Protein AF-A0A9W4AYA8-F1 (afdb_monomer)

Sequence (212 aa):
MDSAATLLSTGGVEAVTIDAVTKASKVARTTLYRHFKSSSHLLAATFERLLPQVTAPPPTSGSLRKQLIELLSRQATLFDDAPLHVTTLAWLALGPTGTNSDTDDRHASGALRTRVIDQYRQPFDALLQSAQARAELDDFDVELALCQLVGPLAFARMTGLRNMTHDDCTQIVDDFLAAHRTRGSDPATGSKPATTRPKTAPSRKVASSPAT

Organism: NCBI:txid39689

Solvent-accessible surface area (backbone atoms only — not comparable to full-atom values): 12694 Å² total; per-residue (Å²): 103,72,43,38,44,52,29,35,74,75,54,36,73,85,41,40,36,62,66,51,33,27,67,64,59,73,47,56,66,70,63,47,50,75,78,23,91,41,47,33,49,46,47,41,59,32,45,55,71,71,49,75,78,72,70,53,64,63,83,84,66,58,54,70,68,54,38,50,30,50,44,45,36,55,48,38,50,51,60,68,73,38,58,66,66,58,55,52,46,53,51,57,48,56,41,84,80,67,95,82,60,57,77,69,54,47,53,29,46,48,56,30,26,50,50,55,51,50,62,69,40,51,33,52,50,61,52,64,70,26,76,66,34,65,73,48,36,55,94,74,61,65,70,58,50,48,47,66,66,49,41,59,55,54,51,25,59,74,69,65,76,48,86,72,49,64,67,53,31,42,48,54,47,49,54,52,48,66,75,36,44,50,74,71,81,73,94,71,80,73,85,73,79,84,80,81,76,82,87,85,79,85,88,84,91,83,86,90,85,90,85,134

InterPro domains:
  IPR001647 DNA-binding HTH domain, TetR-type [PF00440] (2-45)
  IPR001647 DNA-binding HTH domain, TetR-type [PS50977] (1-54)
  IPR009057 Homedomain-like superfamily [SSF46689] (2-55)
  IPR011075 Tetracyclin repressor-like, C-terminal domain [PF16859] (58-175)
  IPR036271 Tetracyclin repressor-like, C-terminal domain superfamily [SSF48498] (62-181)
  IPR050109 HTH-type, TetR-like transcriptional regulator [PTHR30055] (2-177)

Mean predicted aligned error: 13.46 Å

Nearest PDB structures (foldseek):
  5gpa-assembly1_B  TM=5.879E-01  e=4.369E-04  Halalkalibacterium halodurans C-125
  5gp9-assembly1_A  TM=5.966E-01  e=6.450E-04  Halalkalibacterium halodurans C-125
  2gen-assembly1_A-2  TM=6.013E-01  e=2.076E-03  Pseudomonas aeruginosa PAO1
  8fw3-assembly2_A  TM=5.233E-01  e=1.883E-03  Neisseria gonorrhoeae
  5h9t-assembly3_F  TM=4.902E-01  e=9.999E-04  Pseudomonas aeruginosa PAO1

Secondary structure (DSSP, 8-state):
-HHHHHHHHHH-GGG--HHHHHHHHT--HHHHHHH-SSHHHHHHHHHHHHSPPPPPPPGGGSSHHHHHHHHHHHHHHHHHHS-HHHHHHHHHHTSPPPTTS-HHHHHHHHHHHHHHHHHHHHHHHHHHTSHHHHHHB----HHHHHHHHHHHHHHHHHHTS-PPPHHHHHHHHHHHHHHHB-------------------------------

Radius of gyration: 29.42 Å; Cα contacts (8 Å, |Δi|>4): 180; chains: 1; bounding box: 108×59×56 Å

pLDDT: mean 73.45, std 16.92, range [38.25, 98.19]

Structure (mmCIF, N/CA/C/O backbone):
data_AF-A0A9W4AYA8-F1
#
_entry.id   AF-A0A9W4AYA8-F1
#
loop_
_atom_site.group_PDB
_atom_site.id
_atom_site.type_symbol
_atom_site.label_atom_id
_atom_site.label_alt_id
_atom_site.label_comp_id
_atom_site.label_asym_id
_atom_site.label_entity_id
_atom_site.label_seq_id
_atom_site.pdbx_PDB_ins_code
_atom_site.Cartn_x
_atom_site.Cartn_y
_atom_site.Cartn_z
_atom_site.occupancy
_atom_site.B_iso_or_equiv
_atom_site.auth_seq_id
_atom_site.auth_comp_id
_atom_site.auth_asym_id
_atom_site.auth_atom_id
_atom_site.pdbx_PDB_model_num
ATOM 1 N N . MET A 1 1 ? 20.981 2.014 -13.742 1.00 64.38 1 MET A N 1
ATOM 2 C CA . MET A 1 1 ? 19.697 2.280 -13.059 1.00 64.38 1 MET A CA 1
ATOM 3 C C . MET A 1 1 ? 18.924 3.350 -13.818 1.00 64.38 1 MET A C 1
ATOM 5 O O . MET A 1 1 ? 17.842 3.037 -14.287 1.00 64.38 1 MET A O 1
ATOM 9 N N . ASP A 1 2 ? 19.496 4.537 -14.064 1.00 70.62 2 ASP A N 1
ATOM 10 C CA . ASP A 1 2 ? 18.833 5.617 -14.830 1.00 70.62 2 ASP A CA 1
ATOM 11 C C . ASP A 1 2 ? 18.357 5.173 -16.223 1.00 70.62 2 ASP A C 1
ATOM 13 O O . ASP A 1 2 ? 17.213 5.406 -16.589 1.00 70.62 2 ASP A O 1
ATOM 17 N N . SER A 1 3 ? 19.181 4.422 -16.962 1.00 75.81 3 SER A N 1
ATOM 18 C CA . SER A 1 3 ? 18.800 3.893 -18.280 1.00 75.81 3 SER A CA 1
ATOM 19 C C . SER A 1 3 ? 17.612 2.924 -18.237 1.00 75.81 3 SER A C 1
ATOM 21 O O . SER A 1 3 ? 16.800 2.920 -19.154 1.00 75.81 3 SER A O 1
ATOM 23 N N . ALA A 1 4 ? 17.503 2.104 -17.186 1.00 68.00 4 ALA A N 1
ATOM 24 C CA . ALA A 1 4 ? 16.393 1.165 -17.031 1.00 68.00 4 ALA A CA 1
ATOM 25 C C . ALA A 1 4 ? 15.095 1.902 -16.675 1.00 68.00 4 ALA A C 1
ATOM 27 O O . ALA A 1 4 ? 14.044 1.581 -17.219 1.00 68.00 4 ALA A O 1
ATOM 28 N N . ALA A 1 5 ? 15.187 2.940 -15.837 1.00 67.06 5 ALA A N 1
ATOM 29 C CA . ALA A 1 5 ? 14.063 3.812 -15.516 1.00 67.06 5 ALA A CA 1
ATOM 30 C C . ALA A 1 5 ? 13.537 4.549 -16.758 1.00 67.06 5 ALA A C 1
ATOM 32 O O . ALA A 1 5 ? 12.335 4.563 -16.996 1.00 67.06 5 ALA A O 1
ATOM 33 N N . THR A 1 6 ? 14.426 5.080 -17.603 1.00 70.50 6 THR A N 1
ATOM 34 C CA . THR A 1 6 ? 14.029 5.711 -18.872 1.00 70.50 6 THR A CA 1
ATOM 35 C C . THR A 1 6 ? 13.354 4.720 -19.821 1.00 70.50 6 THR A C 1
ATOM 37 O O . THR A 1 6 ? 12.340 5.054 -20.433 1.00 70.50 6 THR A O 1
ATOM 40 N N . LEU A 1 7 ? 13.886 3.499 -19.946 1.00 68.62 7 LEU A N 1
ATOM 41 C CA . LEU A 1 7 ? 13.289 2.453 -20.787 1.00 68.62 7 LEU A CA 1
ATOM 42 C C . LEU A 1 7 ? 11.893 2.066 -20.297 1.00 68.62 7 LEU A C 1
ATOM 44 O O . LEU A 1 7 ? 10.976 1.954 -21.104 1.00 68.62 7 LEU A O 1
ATOM 48 N N . LEU A 1 8 ? 11.718 1.956 -18.981 1.00 65.38 8 LEU A N 1
ATOM 49 C CA . LEU A 1 8 ? 10.420 1.699 -18.375 1.00 65.38 8 LEU A CA 1
ATOM 50 C C . LEU A 1 8 ? 9.432 2.829 -18.689 1.00 65.38 8 LEU A C 1
ATOM 52 O O . LEU A 1 8 ? 8.356 2.561 -19.216 1.00 65.38 8 LEU A O 1
ATOM 56 N N . SER A 1 9 ? 9.824 4.087 -18.449 1.00 61.22 9 SER A N 1
ATOM 57 C CA . SER A 1 9 ? 8.994 5.278 -18.690 1.00 61.22 9 SER A CA 1
ATOM 58 C C . SER A 1 9 ? 8.584 5.474 -20.153 1.00 61.22 9 SER A C 1
ATOM 60 O O . SER A 1 9 ? 7.537 6.060 -20.410 1.00 61.22 9 SER A O 1
ATOM 62 N N . THR A 1 10 ? 9.402 5.020 -21.108 1.00 63.34 10 THR A N 1
ATOM 63 C CA . THR A 1 10 ? 9.186 5.252 -22.550 1.00 63.34 10 THR A CA 1
ATOM 64 C C . THR A 1 10 ? 8.598 4.061 -23.299 1.00 63.34 10 THR A C 1
ATOM 66 O O . THR A 1 10 ? 7.923 4.269 -24.304 1.00 63.34 10 THR A O 1
ATOM 69 N N . GLY A 1 11 ? 8.845 2.831 -22.840 1.00 58.25 11 GLY A N 1
ATOM 70 C CA . GLY A 1 11 ? 8.518 1.613 -23.586 1.00 58.25 11 GLY A CA 1
ATOM 71 C C . GLY A 1 11 ? 7.811 0.518 -22.788 1.00 58.25 11 GLY A C 1
ATOM 72 O O . GLY A 1 11 ? 7.549 -0.546 -23.342 1.00 58.25 11 GLY A O 1
ATOM 73 N N . GLY A 1 12 ? 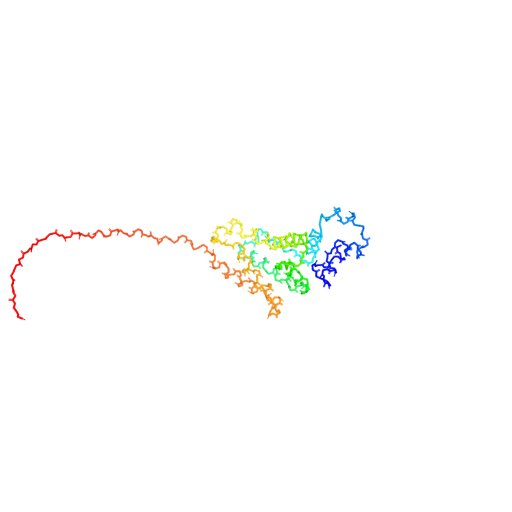7.482 0.738 -21.514 1.00 58.47 12 GLY A N 1
ATOM 74 C CA . GLY A 1 12 ? 6.786 -0.274 -20.724 1.00 58.47 12 GLY A CA 1
ATOM 75 C C . GLY A 1 12 ? 7.698 -1.351 -20.137 1.00 58.47 12 GLY A C 1
ATOM 76 O O . GLY A 1 12 ? 8.920 -1.319 -20.267 1.00 58.47 12 GLY A O 1
ATOM 77 N N . VAL A 1 13 ? 7.081 -2.325 -19.469 1.00 62.75 13 VAL A N 1
ATOM 78 C CA . VAL A 1 13 ? 7.768 -3.452 -18.812 1.00 62.75 13 VAL A CA 1
ATOM 79 C C . VAL A 1 13 ? 8.567 -4.284 -19.818 1.00 62.75 13 VAL A C 1
ATOM 81 O O . VAL A 1 13 ? 9.700 -4.665 -19.541 1.00 62.75 13 VAL A O 1
ATOM 84 N N . GLU A 1 14 ? 8.015 -4.497 -21.011 1.00 65.12 14 GLU A N 1
ATOM 85 C CA . GLU A 1 14 ? 8.646 -5.273 -22.085 1.00 65.12 14 GLU A CA 1
ATOM 86 C C . GLU A 1 14 ? 9.909 -4.594 -22.648 1.00 65.12 14 GLU A C 1
ATOM 88 O O . GLU A 1 14 ? 10.813 -5.270 -23.136 1.00 65.12 14 GLU A O 1
ATOM 93 N N . ALA A 1 15 ? 10.027 -3.265 -22.538 1.00 65.44 15 ALA A N 1
ATOM 94 C CA . ALA A 1 15 ? 11.202 -2.529 -23.008 1.00 65.44 15 ALA A CA 1
ATOM 95 C C . ALA A 1 15 ? 12.414 -2.637 -22.068 1.00 65.44 15 ALA A C 1
ATOM 97 O O . ALA A 1 15 ? 13.542 -2.328 -22.467 1.00 65.44 15 ALA A O 1
ATOM 98 N N . VAL A 1 16 ? 12.218 -3.079 -20.823 1.00 66.69 16 VAL A N 1
ATOM 99 C CA . VAL A 1 16 ? 13.289 -3.204 -19.827 1.00 66.69 16 VAL A CA 1
ATOM 100 C C . VAL A 1 16 ? 13.883 -4.612 -19.889 1.00 66.69 16 VAL A C 1
ATOM 102 O O . VAL A 1 16 ? 13.702 -5.452 -19.010 1.00 66.69 16 VAL A O 1
ATOM 105 N N . THR A 1 17 ? 14.640 -4.868 -20.953 1.00 71.44 17 THR A N 1
ATOM 106 C CA . THR A 1 17 ? 15.421 -6.102 -21.108 1.00 71.44 17 THR A CA 1
ATOM 107 C C . THR A 1 17 ? 16.878 -5.883 -20.713 1.00 71.44 17 THR A C 1
ATOM 109 O O . THR A 1 17 ? 17.394 -4.762 -20.766 1.00 71.44 17 THR A O 1
ATOM 112 N N . ILE A 1 18 ? 17.584 -6.964 -20.358 1.00 72.81 18 ILE A N 1
ATOM 113 C CA . ILE A 1 18 ? 19.037 -6.915 -20.117 1.00 72.81 18 ILE A CA 1
ATOM 114 C C . ILE A 1 18 ? 19.753 -6.265 -21.306 1.00 72.81 18 ILE A C 1
ATOM 116 O O . ILE A 1 18 ? 20.627 -5.428 -21.099 1.00 72.81 18 ILE A O 1
ATOM 120 N N . ASP A 1 19 ? 19.350 -6.569 -22.538 1.00 74.81 19 ASP A N 1
ATOM 121 C CA . ASP A 1 19 ? 20.009 -6.060 -23.744 1.00 74.81 19 ASP A CA 1
ATOM 122 C C . ASP A 1 19 ? 19.737 -4.581 -23.982 1.00 74.81 19 ASP A C 1
ATOM 124 O O . ASP A 1 19 ? 20.671 -3.819 -24.254 1.00 74.81 19 ASP A O 1
ATOM 128 N N . ALA A 1 20 ? 18.489 -4.148 -23.796 1.00 74.50 20 ALA A N 1
ATOM 129 C CA . ALA A 1 20 ? 18.130 -2.740 -23.868 1.00 74.50 20 ALA A CA 1
ATOM 130 C C . ALA A 1 20 ? 18.883 -1.926 -22.805 1.00 74.50 20 ALA A C 1
ATOM 132 O O . ALA A 1 20 ? 19.455 -0.879 -23.115 1.00 74.50 20 ALA A O 1
ATOM 133 N N . VAL A 1 21 ? 18.978 -2.438 -21.573 1.00 74.19 21 VAL A N 1
ATOM 134 C CA . VAL A 1 21 ? 19.689 -1.759 -20.482 1.00 74.19 21 VAL A CA 1
ATOM 135 C C . VAL A 1 21 ? 21.200 -1.762 -20.705 1.00 74.19 21 VAL A C 1
ATOM 137 O O . VAL A 1 21 ? 21.835 -0.732 -20.488 1.00 74.19 21 VAL A O 1
ATOM 140 N N . THR A 1 22 ? 21.792 -2.856 -21.187 1.00 80.38 22 THR A N 1
ATOM 141 C CA . THR A 1 22 ? 23.224 -2.938 -21.547 1.00 80.38 22 THR A CA 1
ATOM 142 C C . THR A 1 22 ? 23.557 -1.882 -22.608 1.00 80.38 22 THR A C 1
ATOM 144 O O . THR A 1 22 ? 24.489 -1.093 -22.444 1.00 80.38 22 THR A O 1
ATOM 147 N N . LYS A 1 23 ? 22.730 -1.792 -23.659 1.00 81.38 23 LYS A N 1
ATOM 148 C CA . LYS A 1 23 ? 22.882 -0.820 -24.749 1.00 81.38 23 LYS A CA 1
ATOM 149 C C . LYS A 1 23 ? 22.718 0.624 -24.270 1.00 81.38 23 LYS A C 1
ATOM 151 O O . LYS A 1 23 ? 23.514 1.483 -24.640 1.00 81.38 23 LYS A O 1
ATOM 156 N N . ALA A 1 24 ? 21.716 0.893 -23.434 1.00 78.50 24 ALA A N 1
ATOM 157 C CA . ALA A 1 24 ? 21.406 2.238 -22.957 1.00 78.50 24 ALA A CA 1
ATOM 158 C C . ALA A 1 24 ? 22.341 2.728 -21.833 1.00 78.50 24 ALA A C 1
ATOM 160 O O . ALA A 1 24 ? 22.552 3.931 -21.695 1.00 78.50 24 ALA A O 1
ATOM 161 N N . SER A 1 25 ? 22.908 1.823 -21.029 1.00 80.31 25 SER A N 1
ATOM 162 C CA . SER A 1 25 ? 23.821 2.161 -19.922 1.00 80.31 25 SER A CA 1
ATOM 163 C C . SER A 1 25 ? 25.301 2.094 -20.295 1.00 80.31 25 SER A C 1
ATOM 165 O O . SER A 1 25 ? 26.134 2.580 -19.535 1.00 80.31 25 SER A O 1
ATOM 167 N N . LYS A 1 26 ? 25.638 1.492 -21.447 1.00 82.62 26 LYS A N 1
ATOM 168 C CA . LYS A 1 26 ? 27.017 1.184 -21.870 1.00 82.62 26 LYS A CA 1
ATOM 169 C C . LYS A 1 26 ? 27.782 0.306 -20.864 1.00 82.62 26 LYS A C 1
ATOM 171 O O . LYS A 1 26 ? 29.010 0.275 -20.872 1.00 82.62 26 LYS A O 1
ATOM 176 N N . VAL A 1 27 ? 27.065 -0.412 -19.998 1.00 82.62 27 VAL A N 1
ATOM 177 C CA . VAL A 1 27 ? 27.627 -1.366 -19.034 1.00 82.62 27 VAL A CA 1
ATOM 178 C C . VAL A 1 27 ? 27.694 -2.743 -19.683 1.00 82.62 27 VAL A C 1
ATOM 180 O O . VAL A 1 27 ? 26.760 -3.138 -20.369 1.00 82.62 27 VAL A O 1
ATOM 183 N N . ALA A 1 28 ? 28.773 -3.496 -19.460 1.00 82.38 28 ALA A N 1
ATOM 184 C CA . ALA A 1 28 ? 28.897 -4.856 -19.978 1.00 82.38 28 ALA A CA 1
ATOM 185 C C . ALA A 1 28 ? 27.834 -5.802 -19.386 1.00 82.38 28 ALA A C 1
ATOM 187 O O . ALA A 1 28 ? 27.494 -5.728 -18.203 1.00 82.38 28 ALA A O 1
ATOM 188 N N . ARG A 1 29 ? 27.367 -6.763 -20.193 1.00 80.25 29 ARG A N 1
ATOM 189 C CA . ARG A 1 29 ? 26.349 -7.755 -19.801 1.00 80.25 29 ARG A CA 1
ATOM 190 C C . ARG A 1 29 ? 26.750 -8.559 -18.557 1.00 80.25 29 ARG A C 1
ATOM 192 O O . ARG A 1 29 ? 25.927 -8.821 -17.688 1.00 80.25 29 ARG A O 1
ATOM 199 N N . THR A 1 30 ? 28.033 -8.903 -18.441 1.00 81.19 30 THR A N 1
ATOM 200 C CA . THR A 1 30 ? 28.609 -9.611 -17.284 1.00 81.19 30 THR A CA 1
ATOM 201 C C . THR A 1 30 ? 28.513 -8.798 -15.993 1.00 81.19 30 THR A C 1
ATOM 203 O O . THR A 1 30 ? 28.218 -9.353 -14.936 1.00 81.19 30 THR A O 1
ATOM 206 N N . THR A 1 31 ? 28.692 -7.479 -16.074 1.00 82.00 31 THR A N 1
ATOM 207 C CA . THR A 1 31 ? 28.519 -6.564 -14.941 1.00 82.00 31 THR A CA 1
ATOM 208 C C . THR A 1 31 ? 27.056 -6.503 -14.507 1.00 82.00 31 THR A C 1
ATOM 210 O O . THR A 1 31 ? 26.779 -6.559 -13.313 1.00 82.00 31 THR A O 1
ATOM 213 N N . LEU A 1 32 ? 26.110 -6.470 -15.453 1.00 73.31 32 LEU A N 1
ATOM 214 C CA . LEU A 1 32 ? 24.674 -6.528 -15.149 1.00 73.31 32 LEU A CA 1
ATOM 215 C C . LEU A 1 32 ? 24.290 -7.834 -14.442 1.00 73.31 32 LEU A C 1
ATOM 217 O O . LEU A 1 32 ? 23.668 -7.770 -13.385 1.00 73.31 32 LEU A O 1
ATOM 221 N N . TYR A 1 33 ? 24.729 -8.995 -14.936 1.00 76.81 33 TYR A N 1
ATOM 222 C CA . TYR A 1 33 ? 24.437 -10.286 -14.293 1.00 76.81 33 TYR A CA 1
ATOM 223 C C . TYR A 1 33 ? 25.057 -10.447 -12.898 1.00 76.81 33 TYR A C 1
ATOM 225 O O . TYR A 1 33 ? 24.515 -11.173 -12.064 1.00 76.81 33 TYR A O 1
ATOM 233 N N . ARG A 1 34 ? 26.158 -9.740 -12.601 1.00 76.56 34 ARG A N 1
ATOM 234 C CA . ARG A 1 34 ? 26.761 -9.719 -11.258 1.00 76.56 34 ARG A CA 1
ATOM 235 C C . ARG A 1 34 ? 25.840 -9.081 -10.213 1.00 76.56 34 ARG A C 1
ATOM 237 O O . ARG A 1 34 ? 25.903 -9.455 -9.045 1.00 76.56 34 ARG A O 1
ATOM 244 N N . HIS A 1 35 ? 24.993 -8.141 -10.633 1.00 73.69 35 HIS A N 1
ATOM 245 C CA . HIS A 1 35 ? 24.067 -7.411 -9.764 1.00 73.69 35 HIS A CA 1
ATOM 246 C C . HIS A 1 35 ? 22.615 -7.891 -9.901 1.00 73.69 35 HIS A C 1
ATOM 248 O O . HIS A 1 35 ? 21.867 -7.887 -8.925 1.00 73.69 35 HIS A O 1
ATOM 254 N N . PHE A 1 36 ? 22.222 -8.377 -11.079 1.00 74.69 36 PHE A N 1
ATOM 255 C CA . PHE A 1 36 ? 20.857 -8.782 -11.391 1.00 74.69 36 PHE A CA 1
ATOM 256 C C . PHE A 1 36 ? 20.848 -10.178 -12.009 1.00 74.69 36 PHE A C 1
ATOM 258 O O . PHE A 1 36 ? 21.198 -10.372 -13.167 1.00 74.69 36 PHE A O 1
ATOM 265 N N . LYS A 1 37 ? 20.415 -11.166 -11.220 1.00 68.06 37 LYS A N 1
ATOM 266 C CA . LYS A 1 37 ? 20.350 -12.577 -11.628 1.00 68.06 37 LYS A CA 1
ATOM 267 C C . LYS A 1 37 ? 19.351 -12.851 -12.768 1.00 68.06 37 LYS A C 1
ATOM 269 O O . LYS A 1 37 ? 19.408 -13.924 -13.353 1.00 68.06 37 LYS A O 1
ATOM 274 N N . SER A 1 38 ? 18.456 -11.909 -13.076 1.00 69.88 38 SER A N 1
ATOM 275 C CA . SER A 1 38 ? 17.485 -11.980 -14.177 1.00 69.88 38 SER A CA 1
ATOM 276 C C . SER A 1 38 ? 17.021 -10.579 -14.605 1.00 69.88 38 SER A C 1
ATOM 278 O O . SER A 1 38 ? 17.175 -9.616 -13.843 1.00 69.88 38 SER A O 1
ATOM 280 N N . SER A 1 39 ? 16.390 -10.467 -15.784 1.00 67.06 39 SER A N 1
ATOM 281 C CA . SER A 1 39 ? 15.694 -9.244 -16.227 1.00 67.06 39 SER A CA 1
ATOM 282 C C . SER A 1 39 ? 14.654 -8.789 -15.204 1.00 67.06 39 SER A C 1
ATOM 284 O O . SER A 1 39 ? 14.586 -7.612 -14.882 1.00 67.06 39 SER A O 1
ATOM 286 N N . SER A 1 40 ? 13.917 -9.717 -14.592 1.00 67.06 40 SER A N 1
ATOM 287 C CA . SER A 1 40 ? 12.959 -9.411 -13.524 1.00 67.06 40 SER A CA 1
ATOM 288 C C . SER A 1 40 ? 13.608 -8.859 -12.258 1.00 67.06 40 SER A C 1
ATOM 290 O O . SER A 1 40 ? 13.014 -8.005 -11.608 1.00 67.06 40 SER A O 1
ATOM 292 N N . HIS A 1 41 ? 14.834 -9.273 -11.914 1.00 71.69 41 HIS A N 1
ATOM 293 C CA . HIS A 1 41 ? 15.548 -8.673 -10.787 1.00 71.69 41 HIS A CA 1
ATOM 294 C C . HIS A 1 41 ? 15.957 -7.225 -11.077 1.00 71.69 41 HIS A C 1
ATOM 296 O O . HIS A 1 41 ? 15.836 -6.358 -10.215 1.00 71.69 41 HIS A O 1
ATOM 302 N N . LEU A 1 42 ? 16.415 -6.964 -12.301 1.00 73.69 42 LEU A N 1
ATOM 303 C CA . LEU A 1 42 ? 16.746 -5.620 -12.769 1.00 73.69 42 LEU A CA 1
ATOM 304 C C . LEU A 1 42 ? 15.513 -4.716 -12.807 1.00 73.69 42 LEU A C 1
ATOM 306 O O . LEU A 1 42 ? 15.569 -3.554 -12.410 1.00 73.69 42 LEU A O 1
ATOM 310 N N . LEU A 1 43 ? 14.397 -5.261 -13.272 1.00 69.38 43 LEU A N 1
ATOM 311 C CA . LEU A 1 43 ? 13.139 -4.553 -13.413 1.00 69.38 43 LEU A CA 1
ATOM 312 C C . LEU A 1 43 ? 12.532 -4.236 -12.039 1.00 69.38 43 LEU A C 1
ATOM 314 O O . LEU A 1 43 ? 12.153 -3.094 -11.805 1.00 69.38 43 LEU A O 1
ATOM 318 N N . ALA A 1 44 ? 12.584 -5.180 -11.093 1.00 68.62 44 ALA A N 1
ATOM 319 C CA . ALA A 1 44 ? 12.224 -4.946 -9.693 1.00 68.62 44 ALA A CA 1
ATOM 320 C C . ALA A 1 44 ? 13.071 -3.831 -9.060 1.00 68.62 44 ALA A C 1
ATOM 322 O O . ALA A 1 44 ? 12.517 -2.873 -8.538 1.00 68.62 44 ALA A O 1
ATOM 323 N N . ALA A 1 45 ? 14.399 -3.883 -9.198 1.00 72.31 45 ALA A N 1
ATOM 324 C CA . ALA A 1 45 ? 15.288 -2.844 -8.669 1.00 72.31 45 ALA A CA 1
ATOM 325 C C . ALA A 1 45 ? 15.076 -1.468 -9.330 1.00 72.31 45 ALA A C 1
ATOM 327 O O . ALA A 1 45 ? 15.305 -0.421 -8.724 1.00 72.31 45 ALA A O 1
ATOM 328 N N . THR A 1 46 ? 14.636 -1.458 -10.589 1.00 72.25 46 THR A N 1
ATOM 329 C CA . THR A 1 46 ? 14.261 -0.228 -11.296 1.00 72.25 46 THR A CA 1
ATOM 330 C C . THR A 1 46 ? 12.960 0.340 -10.733 1.00 72.25 46 THR A C 1
ATOM 332 O O . THR A 1 46 ? 12.885 1.542 -10.484 1.00 72.25 46 THR A O 1
ATOM 335 N N . PHE A 1 47 ?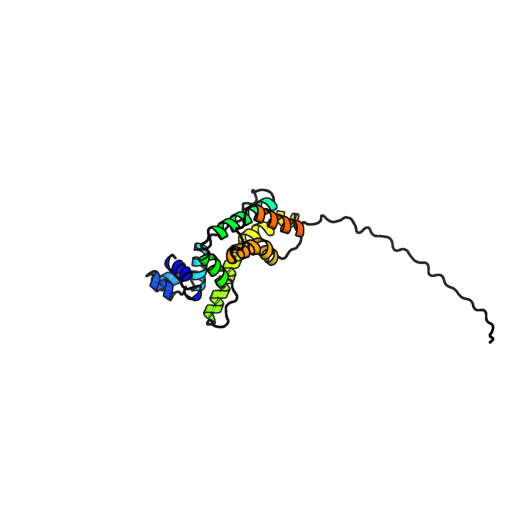 11.969 -0.516 -10.468 1.00 68.69 47 PHE A N 1
ATOM 336 C CA . PHE A 1 47 ? 10.721 -0.130 -9.815 1.00 68.69 47 PHE A CA 1
ATOM 337 C C . PHE A 1 47 ? 10.924 0.352 -8.381 1.00 68.69 47 PHE A C 1
ATOM 339 O O . PHE A 1 47 ? 10.385 1.395 -8.040 1.00 68.69 47 PHE A O 1
ATOM 346 N N . GLU A 1 48 ? 11.751 -0.318 -7.576 1.00 70.25 48 GLU A N 1
ATOM 347 C CA . GLU A 1 48 ? 12.113 0.126 -6.220 1.00 70.25 48 GLU A CA 1
ATOM 348 C C . GLU A 1 48 ? 12.652 1.561 -6.202 1.00 70.25 48 GLU A C 1
ATOM 350 O O . GLU A 1 48 ? 12.391 2.324 -5.276 1.00 70.25 48 GLU A O 1
ATOM 355 N N . ARG A 1 49 ? 13.391 1.952 -7.244 1.00 70.25 49 ARG A N 1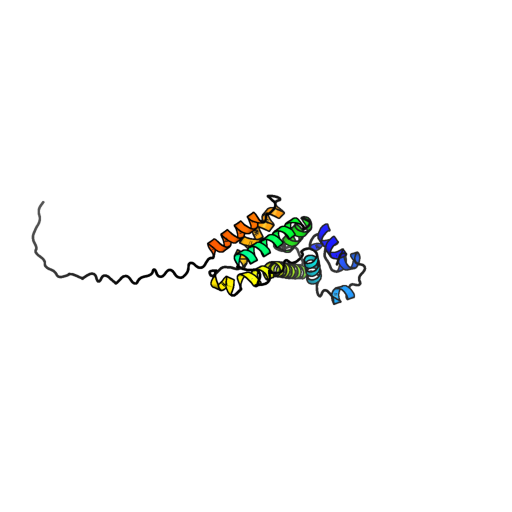
ATOM 356 C CA . ARG A 1 49 ? 13.939 3.306 -7.356 1.00 70.25 49 ARG A CA 1
ATOM 357 C C . ARG A 1 49 ? 12.923 4.33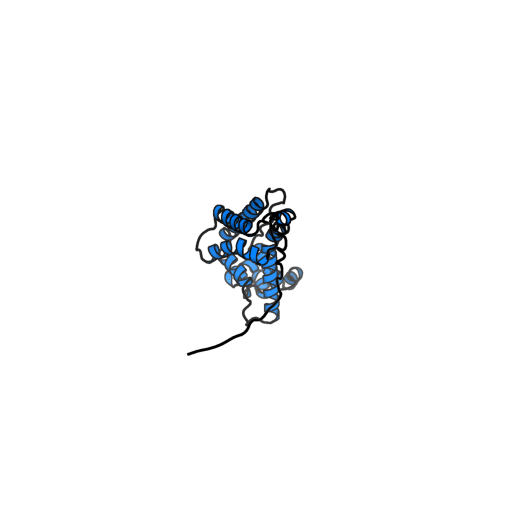4 -7.853 1.00 70.25 49 ARG A C 1
ATOM 359 O O . ARG A 1 49 ? 13.089 5.523 -7.598 1.00 70.25 49 ARG A O 1
ATOM 366 N N . LEU A 1 50 ? 11.930 3.888 -8.616 1.00 65.69 50 LEU A N 1
ATOM 367 C CA . LEU A 1 50 ? 10.893 4.729 -9.213 1.00 65.69 50 LEU A CA 1
ATOM 368 C C . LEU A 1 50 ? 9.658 4.891 -8.320 1.00 65.69 50 LEU A C 1
ATOM 370 O O . LEU A 1 50 ? 8.952 5.888 -8.438 1.00 65.69 50 LEU A O 1
ATOM 374 N N . LEU A 1 51 ? 9.415 3.927 -7.436 1.00 66.12 51 LEU A N 1
ATOM 375 C CA . LEU A 1 51 ? 8.345 3.910 -6.449 1.00 66.12 51 LEU A CA 1
ATOM 376 C C . LEU A 1 51 ? 8.994 3.893 -5.061 1.00 66.12 51 LEU A C 1
ATOM 378 O O . LEU A 1 51 ? 9.293 2.813 -4.539 1.00 66.12 51 LEU A O 1
ATOM 382 N N . PRO A 1 52 ? 9.253 5.074 -4.470 1.00 64.50 52 PRO A N 1
ATOM 383 C CA . PRO A 1 52 ? 9.792 5.156 -3.123 1.00 64.50 52 PRO A CA 1
ATOM 384 C C . PRO A 1 52 ? 8.930 4.336 -2.160 1.00 64.50 52 PRO A C 1
ATOM 386 O O . PRO A 1 52 ? 7.704 4.333 -2.250 1.00 64.50 52 PRO A O 1
ATOM 389 N N . GLN A 1 53 ? 9.568 3.622 -1.240 1.00 67.62 53 GLN A N 1
ATOM 390 C CA . GLN A 1 53 ? 8.853 2.848 -0.231 1.00 67.62 53 GLN A CA 1
ATOM 391 C C . GLN A 1 53 ? 8.362 3.767 0.883 1.00 67.62 53 GLN A C 1
ATOM 393 O O . GLN A 1 53 ? 9.130 4.582 1.399 1.00 67.62 53 GLN A O 1
ATOM 398 N N . VAL A 1 54 ? 7.114 3.584 1.313 1.00 72.19 54 VAL A N 1
ATOM 399 C CA . VAL A 1 54 ? 6.701 4.067 2.632 1.00 72.19 54 VAL A CA 1
ATOM 400 C C . VAL A 1 54 ? 7.154 3.040 3.655 1.00 72.19 54 VAL A C 1
ATOM 402 O O . VAL A 1 54 ? 6.878 1.856 3.511 1.00 72.19 54 VAL A O 1
ATOM 405 N N . THR A 1 55 ? 7.847 3.474 4.697 1.00 78.69 55 THR A N 1
ATOM 406 C CA . THR A 1 55 ? 8.132 2.620 5.850 1.00 78.69 55 THR A CA 1
ATOM 407 C C . THR A 1 55 ? 7.008 2.734 6.870 1.00 78.69 55 THR A C 1
ATOM 409 O O . THR A 1 55 ? 6.440 3.815 7.066 1.00 78.69 55 THR A O 1
ATOM 412 N N . ALA A 1 56 ? 6.689 1.619 7.534 1.00 75.19 56 ALA A N 1
ATOM 413 C CA . ALA A 1 56 ? 5.733 1.630 8.634 1.00 75.19 56 ALA A CA 1
ATOM 414 C C . ALA A 1 56 ? 6.183 2.646 9.703 1.00 75.19 56 ALA A C 1
ATOM 416 O O . ALA A 1 56 ? 7.373 2.679 10.047 1.00 75.19 56 ALA A O 1
ATOM 417 N N . PRO A 1 57 ? 5.271 3.479 10.237 1.00 77.88 57 PRO A N 1
ATOM 418 C CA . PRO A 1 57 ? 5.571 4.311 11.391 1.00 77.88 57 PRO A CA 1
ATOM 419 C C . PRO A 1 57 ? 6.081 3.444 12.551 1.00 77.88 57 PRO A C 1
ATOM 421 O O . PRO A 1 57 ? 5.623 2.310 12.714 1.00 77.88 57 PRO A O 1
ATOM 424 N N . PRO A 1 58 ? 7.028 3.938 13.364 1.00 73.25 58 PRO A N 1
ATOM 425 C CA . PRO A 1 58 ? 7.501 3.178 14.507 1.00 73.25 58 PRO A CA 1
ATOM 426 C C . PRO A 1 58 ? 6.340 2.892 15.482 1.00 73.25 58 PRO A C 1
ATOM 428 O O . PRO A 1 58 ? 5.471 3.747 15.662 1.00 73.25 58 PRO A O 1
ATOM 431 N N . PRO A 1 59 ? 6.343 1.746 16.192 1.00 63.88 59 PRO A N 1
ATOM 432 C CA . PRO A 1 59 ? 5.257 1.368 17.108 1.00 63.88 59 PRO A CA 1
ATOM 433 C C . PRO A 1 59 ? 4.985 2.385 18.229 1.00 63.88 59 PRO A C 1
ATOM 435 O O . PRO A 1 59 ? 3.929 2.372 18.853 1.00 63.88 59 PRO A O 1
ATOM 438 N N . THR A 1 60 ? 5.939 3.277 18.503 1.00 67.19 60 THR A N 1
ATOM 439 C CA . THR A 1 60 ? 5.827 4.362 19.486 1.00 67.19 60 THR A CA 1
ATOM 440 C C . THR A 1 60 ? 4.990 5.552 19.001 1.00 67.19 60 THR A C 1
ATOM 442 O O . THR A 1 60 ? 4.746 6.474 19.776 1.00 67.19 60 THR A O 1
ATOM 445 N N . SER A 1 61 ? 4.514 5.548 17.751 1.00 72.12 61 SER A N 1
ATOM 446 C CA . SER A 1 61 ? 3.760 6.649 17.131 1.00 72.12 61 SER A CA 1
ATOM 447 C C . SER A 1 61 ? 2.296 6.785 17.591 1.00 72.12 61 SER A C 1
ATOM 449 O O . SER A 1 61 ? 1.546 7.589 17.036 1.00 72.12 61 SER A O 1
ATOM 451 N N . GLY A 1 62 ? 1.873 6.063 18.631 1.00 85.06 62 GLY A N 1
ATOM 452 C CA . GLY A 1 62 ? 0.551 6.207 19.250 1.00 85.06 62 GLY A CA 1
ATOM 453 C C . GLY A 1 62 ? -0.410 5.077 18.886 1.00 85.06 62 GLY A C 1
ATOM 454 O O . GLY A 1 62 ? 0.012 3.947 18.686 1.00 85.06 62 GLY A O 1
ATOM 455 N N . SER A 1 63 ? -1.717 5.352 18.849 1.00 93.25 63 SER A N 1
ATOM 456 C CA . SER A 1 63 ? -2.725 4.316 18.584 1.00 93.25 63 SER A CA 1
ATOM 457 C C . SER A 1 63 ? -2.624 3.737 17.169 1.00 93.25 63 SER A C 1
ATOM 459 O O . SER A 1 63 ? -2.199 4.435 16.248 1.00 93.25 63 SER A O 1
ATOM 461 N N . LEU A 1 64 ? -3.099 2.500 16.980 1.00 93.38 64 LEU A N 1
ATOM 462 C CA . LEU A 1 64 ? -3.188 1.839 15.673 1.00 93.38 64 LEU A CA 1
ATOM 463 C C . LEU A 1 64 ? -3.840 2.741 14.621 1.00 93.38 64 LEU A C 1
ATOM 465 O O . LEU A 1 64 ? -3.308 2.905 13.527 1.00 93.38 64 LEU A O 1
ATOM 469 N N . ARG A 1 65 ? -4.935 3.417 14.993 1.00 95.25 65 ARG A N 1
ATOM 470 C CA . ARG A 1 65 ? -5.594 4.431 14.158 1.00 95.25 65 ARG A CA 1
ATOM 471 C C . ARG A 1 65 ? -4.626 5.502 13.663 1.00 95.25 65 ARG A C 1
ATOM 473 O O . ARG A 1 65 ? -4.578 5.769 12.470 1.00 95.25 65 ARG A O 1
ATOM 480 N N . LYS A 1 66 ? -3.858 6.128 14.561 1.00 94.88 66 LYS A N 1
ATOM 481 C CA . LYS A 1 66 ? -2.904 7.182 14.179 1.00 94.88 66 LYS A CA 1
ATOM 482 C C . LYS A 1 66 ? -1.813 6.640 13.260 1.00 94.88 66 LYS A C 1
ATOM 484 O O . LYS A 1 66 ? -1.462 7.305 12.294 1.00 94.88 66 LYS A O 1
ATOM 489 N N . GLN A 1 67 ? -1.315 5.436 13.539 1.00 94.50 67 GLN A N 1
ATOM 490 C CA . GLN A 1 67 ? -0.286 4.794 12.721 1.00 94.50 67 GLN A CA 1
ATOM 491 C C . GLN A 1 67 ? -0.800 4.462 11.311 1.00 94.50 67 GLN A C 1
ATOM 493 O O . GLN A 1 67 ? -0.103 4.727 10.336 1.00 94.50 67 GLN A O 1
ATOM 498 N N . LEU A 1 68 ? -2.031 3.954 11.183 1.00 94.94 68 LEU A N 1
ATOM 499 C CA . LEU A 1 68 ? -2.654 3.674 9.886 1.00 94.94 68 LEU A CA 1
ATOM 500 C C . LEU A 1 68 ? -2.938 4.950 9.087 1.00 94.94 68 LEU A C 1
ATOM 502 O O . LEU A 1 68 ? -2.654 4.982 7.893 1.00 94.94 68 LEU A O 1
ATOM 506 N N . ILE A 1 69 ? -3.439 6.011 9.731 1.00 95.94 69 ILE A N 1
ATOM 507 C CA . ILE A 1 69 ? -3.665 7.309 9.069 1.00 95.94 69 ILE A CA 1
ATOM 508 C C . ILE A 1 69 ? -2.349 7.882 8.546 1.00 95.94 69 ILE A C 1
ATOM 510 O O . ILE A 1 69 ? -2.294 8.348 7.409 1.00 95.94 69 ILE A O 1
ATOM 514 N N . GLU A 1 70 ? -1.291 7.837 9.355 1.00 94.25 70 GLU A N 1
ATOM 515 C CA . GLU A 1 70 ? 0.035 8.310 8.957 1.00 94.25 70 GLU A CA 1
ATOM 516 C C . GLU A 1 70 ? 0.581 7.503 7.774 1.00 94.25 70 GLU A C 1
ATOM 518 O O . GLU A 1 70 ? 1.034 8.081 6.785 1.00 94.25 70 GLU A O 1
ATOM 523 N N . LEU A 1 71 ? 0.504 6.170 7.847 1.00 92.88 71 LEU A N 1
ATOM 524 C CA . LEU A 1 71 ? 0.949 5.291 6.768 1.00 92.88 71 LEU A CA 1
ATOM 525 C C . LEU A 1 71 ? 0.188 5.581 5.466 1.00 92.88 71 LEU A C 1
ATOM 527 O O . LEU A 1 71 ? 0.806 5.746 4.414 1.00 92.88 71 LEU A O 1
ATOM 531 N N . LEU A 1 72 ? -1.140 5.695 5.541 1.00 93.56 72 LEU A N 1
ATOM 532 C CA . LEU A 1 72 ? -1.983 5.930 4.374 1.00 93.56 72 LEU A CA 1
ATOM 533 C C . LEU A 1 72 ? -1.792 7.339 3.791 1.00 93.56 72 LEU A C 1
ATOM 535 O O . LEU A 1 72 ? -1.743 7.492 2.574 1.00 93.56 72 LEU A O 1
ATOM 539 N N . SER A 1 73 ? -1.591 8.350 4.640 1.00 93.12 73 SER A N 1
ATOM 540 C CA . SER A 1 73 ? -1.310 9.726 4.203 1.00 93.12 73 SER A CA 1
ATOM 541 C C . SER A 1 73 ? 0.025 9.818 3.464 1.00 93.12 73 SER A C 1
ATOM 543 O O . SER A 1 73 ? 0.091 10.402 2.385 1.00 93.12 73 SER A O 1
ATOM 545 N N . ARG A 1 74 ? 1.082 9.180 3.989 1.00 89.88 74 ARG A N 1
ATOM 546 C CA . ARG A 1 74 ? 2.375 9.081 3.289 1.00 89.88 74 ARG A CA 1
ATOM 547 C C . ARG A 1 74 ? 2.226 8.383 1.944 1.00 89.88 74 ARG A C 1
ATOM 549 O O . ARG A 1 74 ? 2.840 8.798 0.964 1.00 89.88 74 ARG A O 1
ATOM 556 N N . GLN A 1 75 ? 1.395 7.344 1.890 1.00 87.06 75 GLN A N 1
ATOM 557 C CA . GLN A 1 75 ? 1.112 6.640 0.650 1.00 87.06 75 GLN A CA 1
ATOM 558 C C . GLN A 1 75 ? 0.414 7.558 -0.361 1.00 87.06 75 GLN A C 1
ATOM 560 O O . GLN A 1 75 ? 0.848 7.609 -1.510 1.00 87.06 75 GLN A O 1
ATOM 565 N N . ALA A 1 76 ? -0.600 8.318 0.059 1.00 88.44 76 ALA A N 1
ATOM 566 C CA . ALA A 1 76 ? -1.295 9.290 -0.786 1.00 88.44 76 ALA A CA 1
ATOM 567 C C . ALA A 1 76 ? -0.339 10.352 -1.355 1.00 88.44 76 ALA A C 1
ATOM 569 O O . ALA A 1 76 ? -0.345 10.582 -2.561 1.00 88.44 76 ALA A O 1
ATOM 570 N N . THR A 1 77 ? 0.561 10.906 -0.533 1.00 86.69 77 THR A N 1
ATOM 571 C CA . THR A 1 77 ? 1.596 11.846 -0.998 1.00 86.69 77 THR A CA 1
ATOM 572 C C . THR A 1 77 ? 2.493 11.230 -2.069 1.00 86.69 77 THR A C 1
ATOM 574 O O . THR A 1 77 ? 2.745 11.860 -3.089 1.00 86.69 77 THR A O 1
ATOM 577 N N . LEU A 1 78 ? 2.924 9.975 -1.902 1.00 79.88 78 LEU A N 1
ATOM 578 C CA . LEU A 1 78 ? 3.711 9.301 -2.937 1.00 79.88 78 LEU A CA 1
ATOM 579 C C . LEU A 1 78 ? 2.927 9.074 -4.233 1.00 79.88 78 LEU A C 1
ATOM 581 O O . LEU A 1 78 ? 3.514 9.136 -5.310 1.00 79.88 78 LEU A O 1
ATOM 585 N N . PHE A 1 79 ? 1.624 8.795 -4.152 1.00 77.06 79 PHE A N 1
ATOM 586 C CA . PHE A 1 79 ? 0.779 8.687 -5.342 1.00 77.06 79 PHE A CA 1
ATOM 587 C C . PHE A 1 79 ? 0.666 10.029 -6.080 1.00 77.06 79 PHE A C 1
ATOM 589 O O . PHE A 1 79 ? 0.696 10.036 -7.315 1.00 77.06 79 PHE A O 1
ATOM 596 N N . ASP A 1 80 ? 0.571 11.139 -5.349 1.00 78.06 80 ASP A N 1
ATOM 597 C CA . ASP A 1 80 ? 0.472 12.489 -5.911 1.00 78.06 80 ASP A CA 1
ATOM 598 C C . ASP A 1 80 ? 1.803 12.970 -6.516 1.00 78.06 80 ASP A C 1
ATOM 600 O O . ASP A 1 80 ? 1.818 13.457 -7.651 1.00 78.06 80 ASP A O 1
ATOM 604 N N . ASP A 1 81 ? 2.918 12.761 -5.810 1.00 73.56 81 ASP A N 1
ATOM 605 C CA . ASP A 1 81 ? 4.263 13.180 -6.230 1.00 73.56 81 ASP A CA 1
ATOM 606 C C . ASP A 1 81 ? 4.839 12.302 -7.351 1.00 73.56 81 ASP A C 1
ATOM 608 O O . ASP A 1 81 ? 5.704 12.737 -8.121 1.00 73.56 81 ASP A O 1
ATOM 612 N N . ALA A 1 82 ? 4.372 11.055 -7.476 1.00 65.69 82 ALA A N 1
ATOM 613 C CA . ALA A 1 82 ? 4.816 10.167 -8.539 1.00 65.69 82 ALA A CA 1
ATOM 614 C C . ALA A 1 82 ? 4.331 10.673 -9.910 1.00 65.69 82 ALA A C 1
ATOM 616 O O . ALA A 1 82 ? 3.132 10.928 -10.104 1.00 65.69 82 ALA A O 1
ATOM 617 N N . PRO A 1 83 ? 5.220 10.747 -10.922 1.00 65.75 83 PRO A N 1
ATOM 618 C CA . PRO A 1 83 ? 4.792 10.963 -12.294 1.00 65.75 83 PRO A CA 1
ATOM 619 C C . PRO A 1 83 ? 3.781 9.882 -12.694 1.00 65.75 83 PRO A C 1
ATOM 621 O O . PRO A 1 83 ? 4.094 8.696 -12.628 1.00 65.75 83 PRO A O 1
ATOM 624 N N . LEU A 1 84 ? 2.584 10.282 -13.140 1.00 59.41 84 LEU A N 1
ATOM 625 C CA . LEU A 1 84 ? 1.454 9.375 -13.408 1.00 59.41 84 LEU A CA 1
ATOM 626 C C . LEU A 1 84 ? 1.842 8.168 -14.280 1.00 59.41 84 LEU A C 1
ATOM 628 O O . LEU A 1 84 ? 1.369 7.062 -14.053 1.00 59.41 84 LEU A O 1
ATOM 632 N N . HIS A 1 85 ? 2.749 8.362 -15.243 1.00 56.62 85 HIS A N 1
ATOM 633 C CA . HIS A 1 85 ? 3.250 7.287 -16.096 1.00 56.62 85 HIS A CA 1
ATOM 634 C C . HIS A 1 85 ? 3.996 6.197 -15.310 1.00 56.62 85 HIS A C 1
ATOM 636 O O . HIS A 1 85 ? 3.816 5.026 -15.609 1.00 56.62 85 HIS A O 1
ATOM 642 N N . VAL A 1 86 ? 4.768 6.540 -14.275 1.00 61.62 86 VAL A N 1
ATOM 643 C CA . VAL A 1 86 ? 5.471 5.578 -13.408 1.00 61.62 86 VAL A CA 1
ATOM 644 C C . VAL A 1 86 ? 4.480 4.759 -12.585 1.00 61.62 86 VAL A C 1
ATOM 646 O O . VAL A 1 86 ? 4.614 3.539 -12.505 1.00 61.62 86 VAL A O 1
ATOM 649 N N . THR A 1 87 ? 3.453 5.407 -12.032 1.00 61.78 87 THR A N 1
ATOM 650 C CA . THR A 1 87 ? 2.361 4.731 -11.321 1.00 61.78 87 THR A CA 1
ATOM 651 C C . THR A 1 87 ? 1.640 3.771 -12.265 1.00 61.78 87 THR A C 1
ATOM 653 O O . THR A 1 87 ? 1.545 2.583 -11.979 1.00 61.78 87 THR A O 1
ATOM 656 N N . THR A 1 88 ? 1.222 4.231 -13.444 1.00 61.53 88 THR A N 1
ATOM 657 C CA . THR A 1 88 ? 0.567 3.385 -14.451 1.00 61.53 88 THR A CA 1
ATOM 658 C C . THR A 1 88 ? 1.452 2.215 -14.890 1.00 61.53 88 THR A C 1
ATOM 660 O O . THR A 1 88 ? 0.963 1.099 -15.023 1.00 61.53 88 THR A O 1
ATOM 663 N N . LEU A 1 89 ? 2.760 2.422 -15.059 1.00 61.56 89 LEU A N 1
ATOM 664 C CA . LEU A 1 89 ? 3.713 1.369 -15.426 1.00 61.56 89 LEU A CA 1
ATOM 665 C C . LEU A 1 89 ? 3.896 0.322 -14.329 1.00 61.56 89 LEU A C 1
ATOM 667 O O . LEU A 1 89 ? 3.963 -0.867 -14.632 1.00 61.56 89 LEU A O 1
ATOM 671 N N . ALA A 1 90 ? 3.936 0.749 -13.067 1.00 61.56 90 ALA A N 1
ATOM 672 C CA . ALA A 1 90 ? 3.948 -0.148 -11.917 1.00 61.56 90 ALA A CA 1
ATOM 673 C C . ALA A 1 90 ? 2.691 -1.003 -11.874 1.00 61.56 90 ALA A C 1
ATOM 675 O O . ALA A 1 90 ? 2.761 -2.214 -11.701 1.00 61.56 90 ALA A O 1
ATOM 676 N N . TRP A 1 91 ? 1.540 -0.388 -12.117 1.00 63.34 91 TRP A N 1
ATOM 677 C CA . TRP A 1 91 ? 0.265 -1.085 -12.115 1.00 63.34 91 TRP A CA 1
ATOM 678 C C . TRP A 1 91 ? 0.065 -1.995 -13.336 1.00 63.34 91 TRP A C 1
ATOM 680 O O . TRP A 1 91 ? -0.534 -3.056 -13.199 1.00 63.34 91 TRP A O 1
ATOM 690 N N . LEU A 1 92 ? 0.634 -1.663 -14.499 1.00 60.84 92 LEU A N 1
ATOM 691 C CA . LEU A 1 92 ? 0.697 -2.564 -15.658 1.00 60.84 92 LEU A CA 1
ATOM 692 C C . LEU A 1 92 ? 1.640 -3.752 -15.409 1.00 60.84 92 LEU A C 1
ATOM 694 O O . LEU A 1 92 ? 1.292 -4.879 -15.750 1.00 60.84 92 LEU A O 1
ATOM 698 N N . ALA A 1 93 ? 2.786 -3.529 -14.753 1.00 59.69 93 ALA A N 1
ATOM 699 C CA . ALA A 1 93 ? 3.662 -4.595 -14.249 1.00 59.69 93 ALA A CA 1
ATOM 700 C C . ALA A 1 93 ? 2.960 -5.505 -13.228 1.00 59.69 93 ALA A C 1
ATOM 702 O O . ALA A 1 93 ? 3.249 -6.699 -13.151 1.00 59.69 93 ALA A O 1
ATOM 703 N N . LEU A 1 94 ? 2.036 -4.935 -12.457 1.00 59.53 94 LEU A N 1
ATOM 704 C CA . LEU A 1 94 ? 1.171 -5.631 -11.511 1.00 59.53 94 LEU A CA 1
ATOM 705 C C . LEU A 1 94 ? -0.085 -6.228 -12.162 1.00 59.53 94 LEU A C 1
ATOM 707 O O . LEU A 1 94 ? -0.828 -6.921 -11.475 1.00 59.53 94 LEU A O 1
ATOM 711 N N . GLY A 1 95 ? -0.357 -5.969 -13.444 1.00 57.03 95 GLY A N 1
ATOM 712 C CA . GLY A 1 95 ? -1.524 -6.473 -14.167 1.00 57.03 95 GLY A CA 1
ATOM 713 C C . GLY A 1 95 ? -1.416 -7.970 -14.490 1.00 57.03 95 GLY A C 1
ATOM 714 O O . GLY A 1 95 ? -0.365 -8.581 -14.281 1.00 57.03 95 GLY A O 1
ATOM 715 N N . PRO A 1 96 ? -2.502 -8.633 -14.931 1.00 51.06 96 PRO A N 1
ATOM 716 C CA . PRO A 1 96 ? -2.419 -10.000 -15.441 1.00 51.06 96 PRO A CA 1
ATOM 717 C C . PRO A 1 96 ? -1.458 -10.026 -16.632 1.00 51.06 96 PRO A C 1
ATOM 719 O O . PRO A 1 96 ? -1.612 -9.243 -17.568 1.00 51.06 96 PRO A O 1
ATOM 722 N N . THR A 1 97 ? -0.457 -10.902 -16.597 1.00 52.06 97 THR A N 1
ATOM 723 C CA . THR A 1 97 ? 0.465 -11.068 -17.719 1.00 52.06 97 THR A CA 1
ATOM 724 C C . THR A 1 97 ? -0.320 -11.622 -18.905 1.00 52.06 97 THR A C 1
ATOM 726 O O . THR A 1 97 ? -0.914 -12.698 -18.828 1.00 52.06 97 THR A O 1
ATOM 729 N N . GLY A 1 98 ? -0.395 -10.851 -19.991 1.00 47.12 98 GLY A N 1
ATOM 730 C CA . GLY A 1 98 ? -1.047 -11.286 -21.223 1.00 47.12 98 GLY A CA 1
ATOM 731 C C . GLY A 1 98 ? -0.450 -12.599 -21.741 1.00 47.12 98 GLY A C 1
ATOM 732 O O . GLY A 1 98 ? 0.710 -12.924 -21.495 1.00 47.12 98 GLY A O 1
ATOM 733 N N . THR A 1 99 ? -1.243 -13.358 -22.491 1.00 45.12 99 THR A N 1
ATOM 734 C CA . THR A 1 99 ? -0.950 -14.729 -22.949 1.00 45.12 99 THR A CA 1
ATOM 735 C C . THR A 1 99 ? 0.199 -14.863 -23.960 1.00 45.12 99 THR A C 1
ATOM 737 O O . THR A 1 99 ? 0.469 -15.973 -24.411 1.00 45.12 99 THR A O 1
ATOM 740 N N . ASN A 1 100 ? 0.875 -13.770 -24.329 1.00 45.47 100 ASN A N 1
ATOM 741 C CA . ASN A 1 100 ? 1.741 -13.709 -25.513 1.00 45.47 100 ASN A CA 1
ATOM 742 C C . ASN A 1 100 ? 3.247 -13.583 -25.223 1.00 45.47 100 ASN A C 1
ATOM 744 O O . ASN A 1 100 ? 4.015 -13.472 -26.174 1.00 45.47 100 ASN A O 1
ATOM 748 N N . SER A 1 101 ? 3.694 -13.601 -23.964 1.00 48.78 101 SER A N 1
ATOM 749 C CA . SER A 1 101 ? 5.132 -13.595 -23.650 1.00 48.78 101 SER A CA 1
ATOM 750 C C . SER A 1 101 ? 5.705 -15.009 -23.550 1.00 48.78 101 SER A C 1
ATOM 752 O O . SER A 1 101 ? 4.996 -15.940 -23.161 1.00 48.78 101 SER A O 1
ATOM 754 N N . ASP A 1 102 ? 6.982 -15.180 -23.903 1.00 53.03 102 ASP A N 1
ATOM 755 C CA . ASP A 1 102 ? 7.706 -16.445 -23.756 1.00 53.03 102 ASP A CA 1
ATOM 756 C C . ASP A 1 102 ? 7.689 -16.936 -22.297 1.00 53.03 102 ASP A C 1
ATOM 758 O O . ASP A 1 102 ? 7.502 -16.175 -21.345 1.00 53.03 102 ASP A O 1
ATOM 762 N N . THR A 1 103 ? 7.862 -18.243 -22.099 1.00 54.03 103 THR A N 1
ATOM 763 C CA . THR A 1 103 ? 7.749 -18.897 -20.782 1.00 54.03 103 THR A CA 1
ATOM 764 C C . THR A 1 103 ? 8.632 -18.242 -19.712 1.00 54.03 103 THR A C 1
ATOM 766 O O . THR A 1 103 ? 8.181 -18.059 -18.584 1.00 54.03 103 THR A O 1
ATOM 769 N N . ASP A 1 104 ? 9.856 -17.850 -20.076 1.00 54.09 104 ASP A N 1
ATOM 770 C CA . ASP A 1 104 ? 10.830 -17.215 -19.175 1.00 54.09 104 ASP A CA 1
ATOM 771 C C . ASP A 1 104 ? 10.403 -15.784 -18.783 1.00 54.09 104 ASP A C 1
ATOM 773 O O . ASP A 1 104 ? 10.465 -15.395 -17.613 1.00 54.09 104 ASP A O 1
ATOM 777 N N . ASP A 1 105 ? 9.827 -15.037 -19.731 1.00 55.62 105 ASP A N 1
ATOM 778 C CA . ASP A 1 105 ? 9.300 -13.689 -19.505 1.00 55.62 105 ASP A CA 1
ATOM 779 C C . ASP A 1 105 ? 8.034 -13.702 -18.636 1.00 55.62 105 ASP A C 1
ATOM 781 O O . ASP A 1 105 ? 7.874 -12.849 -17.763 1.00 55.62 105 ASP A O 1
ATOM 785 N N . ARG A 1 106 ? 7.163 -14.714 -18.769 1.00 59.94 106 ARG A N 1
ATOM 786 C CA . ARG A 1 106 ? 6.004 -14.885 -17.869 1.00 59.94 106 ARG A CA 1
ATOM 787 C C . ARG A 1 106 ? 6.421 -15.123 -16.420 1.00 59.94 106 ARG A C 1
ATOM 789 O O . ARG A 1 106 ? 5.835 -14.528 -15.513 1.00 59.94 106 ARG A O 1
ATOM 796 N N . HIS A 1 107 ? 7.426 -15.969 -16.189 1.00 60.12 107 HIS A N 1
ATOM 797 C CA . HIS A 1 107 ? 7.957 -16.212 -14.845 1.00 60.12 107 HIS A CA 1
ATOM 798 C C . HIS A 1 107 ? 8.623 -14.961 -14.268 1.00 60.12 107 HIS A C 1
ATOM 800 O O . HIS A 1 107 ? 8.442 -14.649 -13.089 1.00 60.12 107 HIS A O 1
ATOM 806 N N . ALA A 1 108 ? 9.338 -14.206 -15.103 1.00 60.41 108 ALA A N 1
ATOM 807 C CA . ALA A 1 108 ? 9.935 -12.939 -14.724 1.00 60.41 108 ALA A CA 1
ATOM 808 C C . ALA A 1 108 ? 8.882 -11.891 -14.322 1.00 60.41 108 ALA A C 1
ATOM 810 O O . ALA A 1 108 ? 8.997 -11.294 -13.249 1.00 60.41 108 ALA A O 1
ATOM 811 N N . SER A 1 109 ? 7.841 -11.697 -15.130 1.00 63.56 109 SER A N 1
ATOM 812 C CA . SER A 1 109 ? 6.750 -10.768 -14.831 1.00 63.56 109 SER A CA 1
ATOM 813 C C . SER A 1 109 ? 5.945 -11.187 -13.598 1.00 63.56 109 SER A C 1
ATOM 815 O O . SER A 1 109 ? 5.582 -10.334 -12.792 1.00 63.56 109 SER A O 1
ATOM 817 N N . GLY A 1 110 ? 5.729 -12.490 -13.388 1.00 66.00 110 GLY A N 1
ATOM 818 C CA . GLY A 1 110 ? 5.109 -13.006 -12.164 1.00 66.00 110 GLY A CA 1
ATOM 819 C C . GLY A 1 110 ? 5.944 -12.709 -10.915 1.00 66.00 110 GLY A C 1
ATOM 820 O O . GLY A 1 110 ? 5.437 -12.137 -9.955 1.00 66.00 110 GLY A O 1
ATOM 821 N N . ALA A 1 111 ? 7.244 -13.014 -10.949 1.00 70.00 111 ALA A N 1
ATOM 822 C CA . ALA A 1 111 ? 8.152 -12.746 -9.832 1.00 70.00 111 ALA A CA 1
ATOM 823 C C . ALA A 1 111 ? 8.291 -11.246 -9.531 1.00 70.00 111 ALA A C 1
ATOM 825 O O . ALA A 1 111 ? 8.410 -10.853 -8.371 1.00 70.00 111 ALA A O 1
ATOM 826 N N . LEU A 1 112 ? 8.274 -10.403 -10.564 1.00 68.50 112 LEU A N 1
ATOM 827 C CA . LEU A 1 112 ? 8.218 -8.957 -10.404 1.00 68.50 112 LEU A CA 1
ATOM 828 C C . LEU A 1 112 ? 6.931 -8.536 -9.697 1.00 68.50 112 LEU A C 1
ATOM 830 O O . LEU A 1 112 ? 6.998 -7.813 -8.707 1.00 68.50 112 LEU A O 1
ATOM 834 N N . ARG A 1 113 ? 5.777 -8.972 -10.215 1.00 70.62 113 ARG A N 1
ATOM 835 C CA . ARG A 1 113 ? 4.470 -8.629 -9.657 1.00 70.62 113 ARG A CA 1
ATOM 836 C C . ARG A 1 113 ? 4.414 -8.978 -8.176 1.00 70.62 113 ARG A C 1
ATOM 838 O O . ARG A 1 113 ? 4.037 -8.127 -7.380 1.00 70.62 113 ARG A O 1
ATOM 845 N N . THR A 1 114 ? 4.848 -10.183 -7.808 1.00 74.62 114 THR A N 1
ATOM 846 C CA . THR A 1 114 ? 4.934 -10.612 -6.407 1.00 74.62 114 THR A CA 1
ATOM 847 C C . THR A 1 114 ? 5.790 -9.661 -5.578 1.00 74.62 114 THR A C 1
ATOM 849 O O . THR A 1 114 ? 5.317 -9.170 -4.564 1.00 74.62 114 THR A O 1
ATOM 852 N N . ARG A 1 115 ? 7.002 -9.311 -6.030 1.00 73.75 115 ARG A N 1
ATOM 853 C CA . ARG A 1 115 ? 7.866 -8.388 -5.273 1.00 73.75 115 ARG A CA 1
ATOM 854 C C . ARG A 1 115 ? 7.265 -7.004 -5.094 1.00 73.75 115 ARG A C 1
ATOM 856 O O . ARG A 1 115 ? 7.386 -6.435 -4.016 1.00 73.75 115 ARG A O 1
ATOM 863 N N . VAL A 1 116 ? 6.654 -6.453 -6.143 1.00 72.12 116 VAL A N 1
ATOM 864 C CA . VAL A 1 116 ? 6.027 -5.132 -6.055 1.00 72.12 116 VAL A CA 1
ATOM 865 C C . VAL A 1 116 ? 4.865 -5.194 -5.059 1.00 72.12 116 VAL A C 1
ATOM 867 O O . VAL A 1 116 ? 4.792 -4.344 -4.179 1.00 72.12 116 VAL A O 1
ATOM 870 N N . ILE A 1 117 ? 4.014 -6.226 -5.115 1.00 76.19 117 ILE A N 1
ATOM 871 C CA . ILE A 1 117 ? 2.940 -6.430 -4.126 1.00 76.19 117 ILE A CA 1
ATOM 872 C C . ILE A 1 117 ? 3.513 -6.536 -2.709 1.00 76.19 117 ILE A C 1
ATOM 874 O O . ILE A 1 117 ? 3.080 -5.790 -1.833 1.00 76.19 117 ILE A O 1
ATOM 878 N N . ASP A 1 118 ? 4.506 -7.401 -2.493 1.00 79.94 118 ASP A N 1
ATOM 879 C CA . ASP A 1 118 ? 5.135 -7.618 -1.185 1.00 79.94 118 ASP A CA 1
ATOM 880 C C . ASP A 1 118 ? 5.703 -6.317 -0.609 1.00 79.94 118 ASP A C 1
ATOM 882 O O . ASP A 1 118 ? 5.546 -6.028 0.576 1.00 79.94 118 ASP A O 1
ATOM 886 N N . GLN A 1 119 ? 6.319 -5.494 -1.457 1.00 75.44 119 GLN A N 1
ATOM 887 C CA . GLN A 1 119 ? 6.881 -4.203 -1.079 1.00 75.44 119 GLN A CA 1
ATOM 888 C C . GLN A 1 119 ? 5.812 -3.207 -0.611 1.00 75.44 119 GLN A C 1
ATOM 890 O O . GLN A 1 119 ? 6.026 -2.512 0.382 1.00 75.44 119 GLN A O 1
ATOM 895 N N . TYR A 1 120 ? 4.665 -3.137 -1.291 1.00 73.75 120 TYR A N 1
ATOM 896 C CA . TYR A 1 120 ? 3.544 -2.291 -0.859 1.00 73.75 120 TYR A CA 1
ATOM 897 C C . TYR A 1 120 ? 2.835 -2.848 0.375 1.00 73.75 120 TYR A C 1
ATOM 899 O O . TYR A 1 120 ? 2.286 -2.090 1.170 1.00 73.75 120 TYR A O 1
ATOM 907 N N . ARG A 1 121 ? 2.851 -4.170 0.539 1.00 83.75 121 ARG A N 1
ATOM 908 C CA . ARG A 1 121 ? 2.178 -4.880 1.622 1.00 83.75 121 ARG A CA 1
ATOM 909 C C . ARG A 1 121 ? 2.946 -4.818 2.945 1.00 83.75 121 ARG A C 1
ATOM 911 O O . ARG A 1 121 ? 2.327 -4.621 3.989 1.00 83.75 121 ARG A O 1
ATOM 918 N N . GLN A 1 122 ? 4.273 -4.930 2.904 1.00 87.88 122 GLN A N 1
ATOM 919 C CA . GLN A 1 122 ? 5.167 -4.971 4.071 1.00 87.88 122 GLN A CA 1
ATOM 920 C C . GLN A 1 122 ? 4.846 -3.930 5.169 1.00 87.88 122 GLN A C 1
ATOM 922 O O . GLN A 1 122 ? 4.739 -4.317 6.336 1.00 87.88 122 GLN A O 1
ATOM 927 N N . PRO A 1 123 ? 4.639 -2.634 4.856 1.00 88.44 123 PRO A N 1
ATOM 928 C CA . PRO A 1 123 ? 4.350 -1.626 5.876 1.00 88.44 123 PRO A CA 1
ATOM 929 C C . PRO A 1 123 ? 3.001 -1.832 6.574 1.00 88.44 123 PRO A C 1
ATOM 931 O O . PRO A 1 123 ? 2.880 -1.582 7.773 1.00 88.44 123 PRO A O 1
ATOM 934 N N . PHE A 1 124 ? 1.993 -2.299 5.835 1.00 90.25 124 PHE A N 1
ATOM 935 C CA . PHE A 1 124 ? 0.668 -2.583 6.380 1.00 90.25 124 PHE A CA 1
ATOM 936 C C . PHE A 1 124 ? 0.675 -3.872 7.193 1.00 90.25 124 PHE A C 1
ATOM 938 O O . PHE A 1 124 ? 0.110 -3.885 8.281 1.00 90.25 124 PHE A O 1
ATOM 945 N N . ASP A 1 125 ? 1.368 -4.915 6.729 1.00 89.88 125 ASP A N 1
ATOM 946 C CA . ASP A 1 125 ? 1.553 -6.156 7.489 1.00 89.88 125 ASP A CA 1
ATOM 947 C C . ASP A 1 125 ? 2.159 -5.879 8.869 1.00 89.88 125 ASP A C 1
ATOM 949 O O . ASP A 1 125 ? 1.651 -6.368 9.878 1.00 89.88 125 ASP A O 1
ATOM 953 N N . ALA A 1 126 ? 3.191 -5.032 8.933 1.00 90.12 126 ALA A N 1
ATOM 954 C CA . ALA A 1 126 ? 3.835 -4.667 10.191 1.00 90.12 126 ALA A CA 1
ATOM 955 C C . ALA A 1 126 ? 2.860 -4.041 11.209 1.00 90.12 126 ALA A C 1
ATOM 957 O O . ALA A 1 126 ? 2.970 -4.304 12.409 1.00 90.12 126 ALA A O 1
ATOM 958 N N . LEU A 1 127 ? 1.891 -3.241 10.746 1.00 91.88 127 LEU A N 1
ATOM 959 C CA . LEU A 1 127 ? 0.878 -2.621 11.605 1.00 91.88 127 LEU A CA 1
ATOM 960 C C . LEU A 1 127 ? -0.287 -3.568 11.914 1.00 91.88 127 LEU A C 1
ATOM 962 O O . LEU A 1 127 ? -0.646 -3.737 13.081 1.00 91.88 127 LEU A O 1
ATOM 966 N N . LEU A 1 128 ? -0.865 -4.193 10.888 1.00 92.31 128 LEU A N 1
ATOM 967 C CA . LEU A 1 128 ? -2.079 -5.009 10.974 1.00 92.31 128 LEU A CA 1
ATOM 968 C C . LEU A 1 128 ? -1.845 -6.359 11.668 1.00 92.31 128 LEU A C 1
ATOM 970 O O . LEU A 1 128 ? -2.781 -6.924 12.219 1.00 92.31 128 LEU A O 1
ATOM 974 N N . GLN A 1 129 ? -0.603 -6.850 11.717 1.00 90.38 129 GLN A N 1
ATOM 975 C CA . GLN A 1 129 ? -0.235 -8.073 12.449 1.00 90.38 129 GLN A CA 1
ATOM 976 C C . GLN A 1 129 ? 0.365 -7.789 13.842 1.00 90.38 129 GLN A C 1
ATOM 978 O O . GLN A 1 129 ? 0.719 -8.711 14.597 1.00 90.38 129 GLN A O 1
ATOM 983 N N . SER A 1 130 ? 0.480 -6.511 14.219 1.00 90.94 130 SER A N 1
ATOM 984 C CA . SER A 1 130 ? 1.013 -6.097 15.518 1.00 90.94 130 SER A CA 1
ATOM 985 C C . SER A 1 130 ? 0.175 -6.635 16.686 1.00 90.94 130 SER A C 1
ATOM 987 O O . SER A 1 130 ? -1.000 -6.981 16.546 1.00 90.94 130 SER A O 1
ATOM 989 N N . ALA A 1 131 ? 0.773 -6.704 17.881 1.00 90.50 131 ALA A N 1
ATOM 990 C CA . ALA A 1 131 ? 0.044 -7.102 19.090 1.00 90.50 131 ALA A CA 1
ATOM 991 C C . ALA A 1 131 ? -1.138 -6.164 19.389 1.00 90.50 131 ALA A C 1
ATOM 993 O O . ALA A 1 131 ? -2.158 -6.611 19.902 1.00 90.50 131 ALA A O 1
ATOM 994 N N . GLN A 1 132 ? -1.006 -4.884 19.033 1.00 90.50 132 GLN A N 1
ATOM 995 C CA . GLN A 1 132 ? -2.067 -3.899 19.181 1.00 90.50 132 GLN A CA 1
ATOM 996 C C . GLN A 1 132 ? -3.232 -4.176 18.226 1.00 90.50 132 GLN A C 1
ATOM 998 O O . GLN A 1 132 ? -4.374 -4.229 18.669 1.00 90.50 132 GLN A O 1
ATOM 1003 N N . ALA A 1 133 ? -2.952 -4.423 16.943 1.00 92.06 133 ALA A N 1
ATOM 1004 C CA . ALA A 1 133 ? -3.987 -4.784 15.976 1.00 92.06 133 ALA A CA 1
ATOM 1005 C C . ALA A 1 133 ? -4.732 -6.056 16.386 1.00 92.06 133 ALA A C 1
ATOM 1007 O O . ALA A 1 133 ? -5.955 -6.056 16.403 1.00 92.06 133 ALA A O 1
ATOM 1008 N N . ARG A 1 134 ? -4.019 -7.088 16.852 1.00 91.19 134 ARG A N 1
ATOM 1009 C CA . ARG A 1 134 ? -4.638 -8.324 17.365 1.00 91.19 134 ARG A CA 1
ATOM 1010 C C . ARG A 1 134 ? -5.493 -8.137 18.622 1.00 91.19 134 ARG A C 1
ATOM 1012 O O . ARG A 1 134 ? -6.313 -8.996 18.920 1.00 91.19 134 ARG A O 1
ATOM 1019 N N . ALA A 1 135 ? -5.273 -7.068 19.387 1.00 91.38 135 ALA A N 1
ATOM 1020 C CA . ALA A 1 135 ? -6.069 -6.755 20.571 1.00 91.38 135 ALA A CA 1
ATOM 1021 C C . ALA A 1 135 ? -7.310 -5.904 20.246 1.00 91.38 135 ALA A C 1
ATOM 1023 O O . ALA A 1 135 ? -8.275 -5.934 21.004 1.00 91.38 135 ALA A O 1
ATOM 1024 N N . GLU A 1 136 ? -7.272 -5.130 19.158 1.00 93.25 136 GLU A N 1
ATOM 1025 C CA . GLU A 1 136 ? -8.321 -4.173 18.783 1.00 93.25 136 GLU A CA 1
ATOM 1026 C C . GLU A 1 136 ? -9.216 -4.674 17.636 1.00 93.25 136 GLU A C 1
ATOM 1028 O O . GLU A 1 136 ? -10.384 -4.284 17.559 1.00 93.25 136 GLU A O 1
ATOM 1033 N N . LEU A 1 137 ? -8.699 -5.535 16.755 1.00 94.75 137 LEU A N 1
ATOM 1034 C CA . LEU A 1 137 ? -9.356 -5.974 15.522 1.00 94.75 137 LEU A CA 1
ATOM 1035 C C . LEU A 1 137 ? -9.776 -7.447 15.573 1.00 94.75 137 LEU A C 1
ATOM 1037 O O . LEU A 1 137 ? -9.182 -8.247 16.297 1.00 94.75 137 LEU A O 1
ATOM 1041 N N . ASP A 1 138 ? -10.827 -7.783 14.830 1.00 94.06 138 ASP A N 1
ATOM 1042 C CA . ASP A 1 138 ? -11.286 -9.150 14.600 1.00 94.06 138 ASP A CA 1
ATOM 1043 C C . ASP A 1 138 ? -10.404 -9.885 13.577 1.00 94.06 138 ASP A C 1
ATOM 1045 O O . ASP A 1 138 ? -9.323 -9.419 13.216 1.00 94.06 138 ASP A O 1
ATOM 1049 N N . ASP A 1 139 ? -10.818 -11.088 13.173 1.00 91.31 139 ASP A N 1
ATOM 1050 C CA . ASP A 1 139 ? -10.138 -11.811 12.099 1.00 91.31 139 ASP A CA 1
ATOM 1051 C C . ASP A 1 139 ? -10.564 -11.239 10.742 1.00 91.31 139 ASP A C 1
ATOM 1053 O O . ASP A 1 139 ? -11.758 -11.093 10.465 1.00 91.31 139 ASP A O 1
ATOM 1057 N N . PHE A 1 140 ? -9.592 -10.921 9.891 1.00 91.12 140 PHE A N 1
ATOM 1058 C CA . PHE A 1 140 ? -9.830 -10.334 8.578 1.00 91.12 140 PHE A CA 1
ATOM 1059 C C . PHE A 1 140 ? -8.806 -10.800 7.552 1.00 91.12 140 PHE A C 1
ATOM 1061 O O . PHE A 1 140 ? -7.653 -11.104 7.858 1.00 91.12 140 PHE A O 1
ATOM 1068 N N . ASP A 1 141 ? -9.230 -10.803 6.292 1.00 91.00 141 ASP A N 1
ATOM 1069 C CA . ASP A 1 141 ? -8.332 -11.040 5.173 1.00 91.00 141 ASP A CA 1
ATOM 1070 C C . ASP A 1 141 ? -7.445 -9.806 4.955 1.00 91.00 141 ASP A C 1
ATOM 1072 O O . ASP A 1 141 ? -7.913 -8.729 4.580 1.00 91.00 141 ASP A O 1
ATOM 1076 N N . VAL A 1 142 ? -6.142 -9.966 5.189 1.00 88.00 142 VAL A N 1
ATOM 1077 C CA . VAL A 1 142 ? -5.166 -8.883 5.038 1.00 88.00 142 VAL A CA 1
ATOM 1078 C C . VAL A 1 142 ? -5.049 -8.422 3.583 1.00 88.00 142 VAL A C 1
ATOM 1080 O O . VAL A 1 142 ? -4.828 -7.236 3.345 1.00 88.00 142 VAL A O 1
ATOM 1083 N N . GLU A 1 143 ? -5.212 -9.315 2.601 1.00 86.94 143 GLU A N 1
ATOM 1084 C CA . GLU A 1 143 ? -5.199 -8.918 1.186 1.00 86.94 143 GLU A CA 1
ATOM 1085 C C . GLU A 1 143 ? -6.392 -8.018 0.865 1.00 86.94 143 GLU A C 1
ATOM 1087 O O . GLU A 1 143 ? -6.229 -6.968 0.237 1.00 86.94 143 GLU A O 1
ATOM 1092 N N . LEU A 1 144 ? -7.574 -8.370 1.373 1.00 91.12 144 LEU A N 1
ATOM 1093 C CA . LEU A 1 144 ? -8.759 -7.531 1.239 1.00 91.12 144 LEU A CA 1
ATOM 1094 C C . LEU A 1 144 ? -8.599 -6.194 1.977 1.00 91.12 144 LEU A C 1
ATOM 1096 O O . LEU A 1 144 ? -8.947 -5.154 1.416 1.00 91.12 144 LEU A O 1
ATOM 1100 N N . ALA A 1 145 ? -8.018 -6.197 3.180 1.00 92.94 145 ALA A N 1
ATOM 1101 C CA . ALA A 1 145 ? -7.728 -4.977 3.932 1.00 92.94 145 ALA A CA 1
ATOM 1102 C C . ALA A 1 145 ? -6.818 -4.025 3.137 1.00 92.94 145 ALA A C 1
ATOM 1104 O O . ALA A 1 145 ? -7.079 -2.826 3.056 1.00 92.94 145 ALA A O 1
ATOM 1105 N N . LEU A 1 146 ? -5.786 -4.553 2.472 1.00 89.19 146 LEU A N 1
ATOM 1106 C CA . LEU A 1 146 ? -4.927 -3.777 1.572 1.00 89.19 146 LEU A CA 1
ATOM 1107 C C . LEU A 1 146 ? -5.707 -3.194 0.391 1.00 89.19 146 LEU A C 1
ATOM 1109 O O . LEU A 1 146 ? -5.534 -2.017 0.069 1.00 89.19 146 LEU A O 1
ATOM 1113 N N . CYS A 1 147 ? -6.591 -3.975 -0.235 1.00 89.94 147 CYS A N 1
ATOM 1114 C CA . CYS A 1 147 ? -7.459 -3.472 -1.299 1.00 89.94 147 CYS A CA 1
ATOM 1115 C C . CYS A 1 147 ? -8.379 -2.342 -0.814 1.00 89.94 147 CYS A C 1
ATOM 1117 O O . CYS A 1 147 ? -8.577 -1.372 -1.542 1.00 89.94 147 CYS A O 1
ATOM 1119 N N . GLN A 1 148 ? -8.912 -2.434 0.404 1.00 93.94 148 GLN A N 1
ATOM 1120 C CA . GLN A 1 148 ? -9.785 -1.413 0.988 1.00 93.94 148 GLN A CA 1
ATOM 1121 C C . GLN A 1 148 ? -9.029 -0.140 1.383 1.00 93.94 148 GLN A C 1
ATOM 1123 O O . GLN A 1 148 ? -9.538 0.958 1.174 1.00 93.94 148 GLN A O 1
ATOM 1128 N N . LEU A 1 149 ? -7.815 -0.274 1.922 1.00 93.25 149 LEU A N 1
ATOM 1129 C CA . LEU A 1 149 ? -7.007 0.859 2.374 1.00 93.25 149 LEU A CA 1
ATOM 1130 C C . LEU A 1 149 ? -6.326 1.574 1.198 1.00 93.25 149 LEU A C 1
ATOM 1132 O O . LEU A 1 149 ? -6.425 2.790 1.070 1.00 93.25 149 LEU A O 1
ATOM 1136 N N . VAL A 1 150 ? -5.649 0.834 0.315 1.00 88.25 150 VAL A N 1
ATOM 1137 C CA . VAL A 1 150 ? -4.803 1.403 -0.754 1.00 88.25 150 VAL A CA 1
ATOM 1138 C C . VAL A 1 150 ? -5.558 1.563 -2.073 1.00 88.25 150 VAL A C 1
ATOM 1140 O O . VAL A 1 150 ? -5.286 2.494 -2.835 1.00 88.25 150 VAL A O 1
ATOM 1143 N N . GLY A 1 151 ? -6.520 0.680 -2.353 1.00 87.75 151 GLY A N 1
ATOM 1144 C CA . GLY A 1 151 ? -7.281 0.675 -3.605 1.00 87.75 151 GLY A CA 1
ATOM 1145 C C . GLY A 1 151 ? -7.944 2.014 -3.945 1.00 87.75 151 GLY A C 1
ATOM 1146 O O . GLY A 1 151 ? -7.794 2.459 -5.086 1.00 87.75 151 GLY A O 1
ATOM 1147 N N . PRO A 1 152 ? -8.604 2.711 -2.997 1.00 92.19 152 PRO A N 1
ATOM 1148 C CA . PRO A 1 152 ? -9.185 4.028 -3.256 1.00 92.19 152 PRO A CA 1
ATOM 1149 C C . PRO A 1 152 ? -8.153 5.068 -3.708 1.00 92.19 152 PRO A C 1
ATOM 1151 O O . PRO A 1 152 ? -8.432 5.830 -4.637 1.00 92.19 152 PRO A O 1
ATOM 1154 N N . LEU A 1 153 ? -6.949 5.062 -3.116 1.00 88.19 153 LEU A N 1
ATOM 1155 C CA . LEU A 1 153 ? -5.874 5.984 -3.494 1.00 88.19 153 LEU A CA 1
ATOM 1156 C C . LEU A 1 153 ? -5.420 5.738 -4.935 1.00 88.19 153 LEU A C 1
ATOM 1158 O O . LEU A 1 153 ? -5.339 6.666 -5.742 1.00 88.19 153 LEU A O 1
ATOM 1162 N N . ALA A 1 154 ? -5.174 4.469 -5.267 1.00 81.06 154 ALA A N 1
ATOM 1163 C CA . ALA A 1 154 ? -4.755 4.066 -6.602 1.00 81.06 154 ALA A CA 1
ATOM 1164 C C . ALA A 1 154 ? -5.830 4.394 -7.650 1.00 81.06 154 ALA A C 1
ATOM 1166 O O . ALA A 1 154 ? -5.526 4.985 -8.687 1.00 81.06 154 ALA A O 1
ATOM 1167 N N . PHE A 1 155 ? -7.094 4.074 -7.361 1.00 85.19 155 PHE A N 1
ATOM 1168 C CA . PHE A 1 155 ? -8.214 4.336 -8.259 1.00 85.19 155 PHE A CA 1
ATOM 1169 C C . PHE A 1 155 ? -8.386 5.831 -8.539 1.00 85.19 155 PHE A C 1
ATOM 1171 O O . PHE A 1 155 ? -8.478 6.233 -9.703 1.00 85.19 155 PHE A O 1
ATOM 1178 N N . ALA A 1 156 ? -8.394 6.662 -7.494 1.00 88.00 156 ALA A N 1
ATOM 1179 C CA . ALA A 1 156 ? -8.554 8.104 -7.636 1.00 88.00 156 ALA A CA 1
ATOM 1180 C C . ALA A 1 156 ? -7.417 8.722 -8.459 1.00 88.00 156 ALA A C 1
ATOM 1182 O O . ALA A 1 156 ? -7.672 9.502 -9.380 1.00 88.00 156 ALA A O 1
ATOM 1183 N N . ARG A 1 157 ? -6.175 8.292 -8.199 1.00 80.50 157 ARG A N 1
ATOM 1184 C CA . ARG A 1 157 ? -4.997 8.746 -8.940 1.00 80.50 157 ARG A CA 1
ATOM 1185 C C . ARG A 1 157 ? -5.046 8.353 -10.416 1.00 80.50 157 ARG A C 1
ATOM 1187 O O . ARG A 1 157 ? -4.784 9.191 -11.274 1.00 80.50 157 ARG A O 1
ATOM 1194 N N . MET A 1 158 ? -5.381 7.098 -10.717 1.00 74.75 158 MET A N 1
ATOM 1195 C CA . MET A 1 158 ? -5.410 6.568 -12.086 1.00 74.75 158 MET A CA 1
ATOM 1196 C C . MET A 1 158 ? -6.492 7.208 -12.952 1.00 74.75 158 MET A C 1
ATOM 1198 O O . MET A 1 158 ? -6.278 7.469 -14.132 1.00 74.75 158 MET A O 1
ATOM 1202 N N . THR A 1 159 ? -7.666 7.424 -12.369 1.00 81.19 159 THR A N 1
ATOM 1203 C CA . THR A 1 159 ? -8.816 7.985 -13.085 1.00 81.19 159 THR A CA 1
ATOM 1204 C C . THR A 1 159 ? -8.766 9.507 -13.165 1.00 81.19 159 THR A C 1
ATOM 1206 O O . THR A 1 159 ? -9.551 10.101 -13.899 1.00 81.19 159 THR A O 1
ATOM 1209 N N . GLY A 1 160 ? -7.871 10.146 -12.402 1.00 82.88 160 GLY A N 1
ATOM 1210 C CA . GLY A 1 160 ? -7.884 11.593 -12.205 1.00 82.88 160 GLY A CA 1
ATOM 1211 C C . GLY A 1 160 ? -9.173 12.079 -11.539 1.00 82.88 160 GLY A C 1
ATOM 1212 O O . GLY A 1 160 ? -9.498 13.258 -11.644 1.00 82.88 160 GLY A O 1
ATOM 1213 N N . LEU A 1 161 ? -9.924 11.178 -10.888 1.00 87.00 161 LEU A N 1
ATOM 1214 C CA . LEU A 1 161 ? -11.234 11.485 -10.319 1.00 87.00 161 LEU A CA 1
ATOM 1215 C C . LEU A 1 161 ? -11.125 12.566 -9.245 1.00 87.00 161 LEU A C 1
ATOM 1217 O O . LEU A 1 161 ? -11.977 13.448 -9.169 1.00 87.00 161 LEU A O 1
ATOM 1221 N N . ARG A 1 162 ? -10.088 12.475 -8.406 1.00 86.00 162 ARG A N 1
ATOM 1222 C CA . ARG A 1 162 ? -9.777 13.448 -7.358 1.00 86.00 162 ARG A CA 1
ATOM 1223 C C . ARG A 1 162 ? -8.396 13.189 -6.754 1.00 86.00 162 ARG A C 1
ATOM 1225 O O . ARG A 1 162 ? -7.897 12.068 -6.816 1.00 86.00 162 ARG A O 1
ATOM 1232 N N . ASN A 1 163 ? -7.847 14.203 -6.093 1.00 86.75 163 ASN A N 1
ATOM 1233 C CA . ASN A 1 163 ? -6.686 14.041 -5.217 1.00 86.75 163 ASN A CA 1
ATOM 1234 C C . ASN A 1 163 ? -7.147 13.552 -3.839 1.00 86.75 163 ASN A C 1
ATOM 1236 O O . ASN A 1 163 ? -8.222 13.939 -3.366 1.00 86.75 163 ASN A O 1
ATOM 1240 N N . MET A 1 164 ? -6.340 12.701 -3.210 1.00 91.75 164 MET A N 1
ATOM 1241 C CA . MET A 1 164 ? -6.626 12.140 -1.890 1.00 91.75 164 MET A CA 1
ATOM 1242 C C . MET A 1 164 ? -6.015 13.023 -0.810 1.00 91.75 164 MET A C 1
ATOM 1244 O O . MET A 1 164 ? -4.803 13.198 -0.739 1.00 91.75 164 MET A O 1
ATOM 1248 N N . THR A 1 165 ? -6.863 13.583 0.040 1.00 94.12 165 THR A N 1
ATOM 1249 C CA . THR A 1 165 ? -6.456 14.438 1.154 1.00 94.12 165 THR A CA 1
ATOM 1250 C C . THR A 1 165 ? -6.182 13.616 2.416 1.00 94.12 165 THR A C 1
ATOM 1252 O O . THR A 1 165 ? -6.515 12.431 2.513 1.00 94.12 165 THR A O 1
ATOM 1255 N N . HIS A 1 166 ? -5.601 14.260 3.428 1.00 95.00 166 HIS A N 1
ATOM 1256 C CA . HIS A 1 166 ? -5.450 13.664 4.756 1.00 95.00 166 HIS A CA 1
ATOM 1257 C C . HIS A 1 166 ? -6.801 13.292 5.396 1.00 95.00 166 HIS A C 1
ATOM 1259 O O . HIS A 1 166 ? -6.901 12.271 6.080 1.00 95.00 166 HIS A O 1
ATOM 1265 N N . ASP A 1 167 ? -7.848 14.081 5.139 1.00 96.81 167 ASP A N 1
ATOM 1266 C CA . ASP A 1 167 ? -9.195 13.808 5.648 1.00 96.81 167 ASP A CA 1
ATOM 1267 C C . ASP A 1 167 ? -9.783 12.553 4.990 1.00 96.81 167 ASP A C 1
ATOM 1269 O O . ASP A 1 167 ? -10.377 11.722 5.674 1.00 96.81 167 ASP A O 1
ATOM 1273 N N . ASP A 1 168 ? -9.518 12.343 3.696 1.00 96.62 168 ASP A N 1
ATOM 1274 C CA . ASP A 1 168 ? -9.908 11.112 2.995 1.00 96.62 168 ASP A CA 1
ATOM 1275 C C . ASP A 1 168 ? -9.207 9.889 3.581 1.00 96.62 168 ASP A C 1
ATOM 1277 O O . ASP A 1 168 ? -9.840 8.867 3.841 1.00 96.62 168 ASP A O 1
ATOM 1281 N N . CYS A 1 169 ? -7.901 10.003 3.841 1.00 97.00 169 CYS A N 1
ATOM 1282 C CA . CYS A 1 169 ? -7.137 8.939 4.488 1.00 97.00 169 CYS A CA 1
ATOM 1283 C C . CYS A 1 169 ? -7.686 8.637 5.889 1.00 97.00 169 CYS A C 1
ATOM 1285 O O . CYS A 1 169 ? -7.792 7.476 6.281 1.00 97.00 16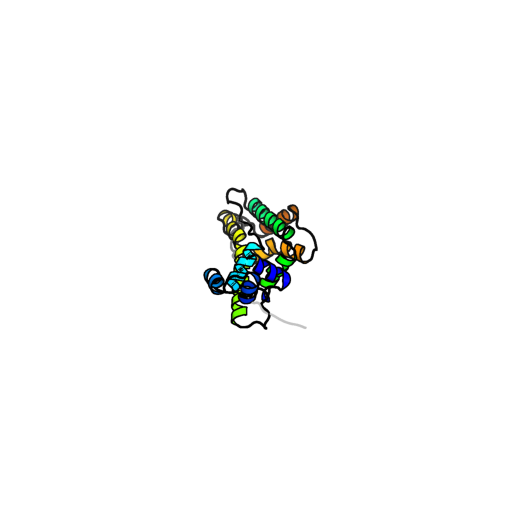9 CYS A O 1
ATOM 1287 N N . THR A 1 170 ? -8.063 9.678 6.634 1.00 97.94 170 THR A N 1
ATOM 1288 C CA . THR A 1 170 ? -8.670 9.546 7.960 1.00 97.94 170 THR A CA 1
ATOM 1289 C C . THR A 1 170 ? -9.992 8.797 7.893 1.00 97.94 170 THR A C 1
ATOM 1291 O O . THR A 1 170 ? -10.188 7.854 8.657 1.00 97.94 170 THR A O 1
ATOM 1294 N N . GLN A 1 171 ? -10.863 9.167 6.954 1.00 98.19 171 GLN A N 1
ATOM 1295 C CA . 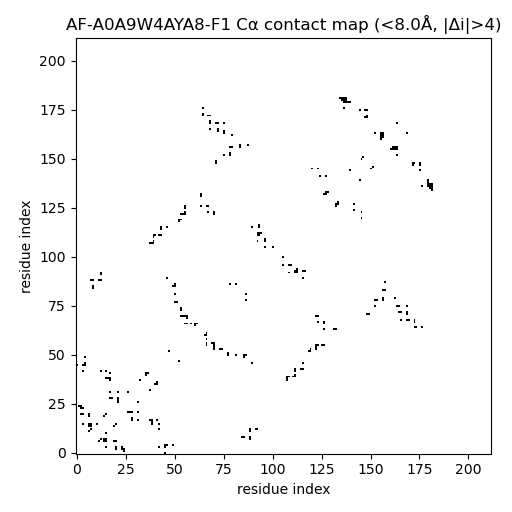GLN A 1 171 ? -12.158 8.523 6.778 1.00 98.19 171 GLN A CA 1
ATOM 1296 C C . GLN A 1 171 ? -12.016 7.051 6.367 1.00 98.19 171 GLN A C 1
ATOM 1298 O O . GLN A 1 171 ? -12.632 6.191 6.988 1.00 98.19 171 GLN A O 1
ATOM 1303 N N . ILE A 1 172 ? -11.155 6.742 5.390 1.00 97.88 172 ILE A N 1
ATOM 1304 C CA . ILE A 1 172 ? -10.903 5.360 4.942 1.00 97.88 172 ILE A CA 1
ATOM 1305 C C . ILE A 1 172 ? -10.431 4.482 6.110 1.00 97.88 172 ILE A C 1
ATOM 1307 O O . ILE A 1 172 ? -10.908 3.360 6.284 1.00 97.88 172 ILE A O 1
ATOM 1311 N N . VAL A 1 173 ? -9.507 4.991 6.933 1.00 97.69 173 VAL A N 1
ATOM 1312 C CA . VAL A 1 173 ? -9.013 4.257 8.106 1.00 97.69 173 VAL A CA 1
ATOM 1313 C C . VAL A 1 173 ? -10.102 4.097 9.163 1.00 97.69 173 VAL A C 1
ATOM 1315 O O . VAL A 1 173 ? -10.218 3.024 9.752 1.00 97.69 173 VAL A O 1
ATOM 1318 N N . ASP A 1 174 ? -10.899 5.131 9.417 1.00 97.88 174 ASP A N 1
ATOM 1319 C CA . ASP A 1 174 ? -11.990 5.058 10.389 1.00 97.88 174 ASP A CA 1
ATOM 1320 C C . ASP A 1 174 ? -13.054 4.040 9.993 1.00 97.88 174 ASP A C 1
ATOM 1322 O O . ASP A 1 174 ? -13.474 3.254 10.843 1.00 97.88 174 ASP A O 1
ATOM 1326 N N . ASP A 1 175 ? -13.433 4.007 8.717 1.00 97.81 175 ASP A N 1
ATOM 1327 C CA . ASP A 1 175 ? -14.401 3.053 8.182 1.00 97.81 175 ASP A CA 1
ATOM 1328 C C . ASP A 1 175 ? -13.869 1.614 8.283 1.00 97.81 175 ASP A C 1
ATOM 1330 O O . ASP A 1 175 ? -14.574 0.724 8.766 1.00 97.81 175 ASP A O 1
ATOM 1334 N N . PHE A 1 176 ? -12.598 1.390 7.921 1.00 96.88 176 PHE A N 1
ATOM 1335 C CA . PHE A 1 176 ? -11.936 0.091 8.077 1.00 96.88 176 PHE A CA 1
ATOM 1336 C C . PHE A 1 176 ? -11.916 -0.367 9.543 1.00 96.88 176 PHE A C 1
ATOM 1338 O O . PHE A 1 176 ? -12.334 -1.479 9.868 1.00 96.88 176 PHE A O 1
ATOM 1345 N N . LEU A 1 177 ? -11.484 0.502 10.460 1.00 96.12 177 LEU A N 1
ATOM 1346 C CA . LEU A 1 177 ? -11.434 0.172 11.884 1.00 96.12 177 LEU A CA 1
ATOM 1347 C C . LEU A 1 177 ? -12.832 -0.042 12.469 1.00 96.12 177 LEU A C 1
ATOM 1349 O O . LEU A 1 177 ? -13.009 -0.905 13.322 1.00 96.12 177 LEU A O 1
ATOM 1353 N N . ALA A 1 178 ? -13.833 0.728 12.047 1.00 95.81 178 ALA A N 1
ATOM 1354 C CA . ALA A 1 178 ? -15.207 0.546 12.501 1.00 95.81 178 ALA A CA 1
ATOM 1355 C C . ALA A 1 178 ? -15.776 -0.814 12.071 1.00 95.81 178 ALA A C 1
ATOM 1357 O O . ALA A 1 178 ? -16.498 -1.433 12.854 1.00 95.81 178 ALA A O 1
ATOM 1358 N N . ALA A 1 179 ? -15.426 -1.283 10.870 1.00 95.06 179 ALA A N 1
ATOM 1359 C CA . ALA A 1 179 ? -15.839 -2.586 10.358 1.00 95.06 179 ALA A CA 1
ATOM 1360 C C . ALA A 1 179 ? -15.182 -3.761 11.102 1.00 95.06 179 ALA A C 1
ATOM 1362 O O . ALA A 1 179 ? -15.849 -4.770 11.317 1.00 95.06 179 ALA A O 1
ATOM 1363 N N . HIS A 1 180 ? -13.923 -3.603 11.525 1.00 94.50 180 HIS A N 1
ATOM 1364 C CA . HIS A 1 180 ? -13.101 -4.678 12.096 1.00 94.50 180 HIS A CA 1
ATOM 1365 C C . HIS A 1 180 ? -12.898 -4.614 13.609 1.00 94.50 180 HIS A C 1
ATOM 1367 O O . HIS A 1 180 ? -12.245 -5.478 14.183 1.00 94.50 180 HIS A O 1
ATOM 1373 N N . ARG A 1 181 ? -13.412 -3.596 14.306 1.00 93.62 181 ARG A N 1
ATOM 1374 C CA . ARG A 1 181 ? -13.289 -3.526 15.769 1.00 93.62 181 ARG A CA 1
ATOM 1375 C C . ARG A 1 181 ? -13.902 -4.768 16.403 1.00 93.62 181 ARG A C 1
ATOM 1377 O O . ARG A 1 181 ? -15.091 -5.038 16.217 1.00 93.62 181 ARG A O 1
ATOM 1384 N N . THR A 1 182 ? -13.121 -5.453 17.238 1.00 86.25 182 THR A N 1
ATOM 1385 C CA . THR A 1 182 ? -13.660 -6.507 18.096 1.00 86.25 182 THR A CA 1
ATOM 1386 C C . THR A 1 182 ? -14.773 -5.905 18.940 1.00 86.25 182 THR A C 1
ATOM 1388 O O . THR A 1 182 ? -14.556 -5.073 19.825 1.00 86.25 182 THR A O 1
ATOM 1391 N N . ARG A 1 183 ? -16.013 -6.314 18.662 1.00 70.88 183 ARG A N 1
ATOM 1392 C CA . ARG A 1 183 ? -17.110 -6.109 19.601 1.00 70.88 183 ARG A CA 1
ATOM 1393 C C . ARG A 1 183 ? -16.740 -6.941 20.814 1.00 70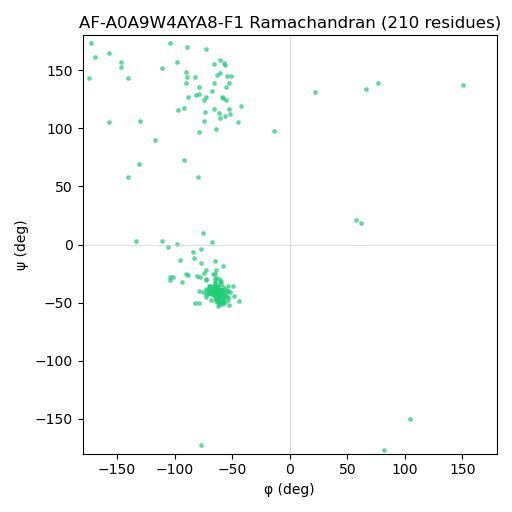.88 183 ARG A C 1
ATOM 1395 O O . ARG A 1 183 ? -16.854 -8.162 20.764 1.00 70.88 183 ARG A O 1
ATOM 1402 N N . GLY A 1 184 ? -16.189 -6.278 21.834 1.00 54.72 184 GLY A N 1
ATOM 1403 C CA . GLY A 1 184 ? -15.784 -6.913 23.079 1.00 54.72 184 GLY A CA 1
ATOM 1404 C C . GLY A 1 184 ? -16.866 -7.898 23.482 1.00 54.72 184 GLY A C 1
ATOM 1405 O O . GLY A 1 184 ? -18.020 -7.495 23.585 1.00 54.72 184 GLY A O 1
ATOM 1406 N N . SER A 1 185 ? -16.477 -9.172 23.567 1.00 47.19 185 SER A N 1
ATOM 1407 C CA . SER A 1 185 ? -17.280 -10.323 23.981 1.00 47.19 185 SER A CA 1
ATOM 1408 C C . SER A 1 185 ? -18.587 -9.907 24.647 1.00 47.19 185 SER A C 1
ATOM 1410 O O . SER A 1 185 ? -18.595 -9.564 25.828 1.00 47.19 185 SER A O 1
ATOM 1412 N N . ASP A 1 186 ? -19.664 -9.904 23.867 1.00 42.03 186 ASP A N 1
ATOM 1413 C CA . ASP A 1 186 ? -21.010 -9.634 24.349 1.00 42.03 186 ASP A CA 1
ATOM 1414 C C . ASP A 1 186 ? -21.335 -10.729 25.386 1.00 42.03 186 ASP A C 1
ATOM 1416 O O . ASP A 1 186 ? -21.402 -11.908 25.014 1.00 42.03 186 ASP A O 1
ATOM 1420 N N . PRO A 1 187 ? -21.499 -10.434 26.693 1.00 46.41 187 PRO A N 1
ATOM 1421 C CA . PRO A 1 187 ? -21.902 -11.435 27.673 1.00 46.41 187 PRO A CA 1
ATOM 1422 C C . PRO A 1 187 ? -23.419 -11.636 27.560 1.00 46.41 187 PRO A C 1
ATOM 1424 O O . PRO A 1 187 ? -24.175 -11.422 28.504 1.00 46.41 187 PRO A O 1
ATOM 1427 N N . ALA A 1 188 ? -23.885 -12.011 26.371 1.00 50.69 188 ALA A N 1
ATOM 1428 C CA . ALA A 1 188 ? -25.295 -12.144 26.047 1.00 50.69 188 ALA A CA 1
ATOM 1429 C C . ALA A 1 188 ? -25.540 -13.373 25.165 1.00 50.69 188 ALA A C 1
ATOM 1431 O O . ALA A 1 188 ? -26.146 -13.327 24.101 1.00 50.69 188 ALA A O 1
ATOM 1432 N N . THR A 1 189 ? -25.148 -14.539 25.666 1.00 47.25 189 THR A N 1
ATOM 1433 C CA . THR A 1 189 ? -25.984 -15.728 25.468 1.00 47.25 189 THR A CA 1
ATOM 1434 C C . THR A 1 189 ? -26.162 -16.400 26.816 1.00 47.25 189 THR A C 1
ATOM 1436 O O . THR A 1 189 ? -25.615 -17.456 27.119 1.00 47.25 189 THR A O 1
ATOM 1439 N N . GLY A 1 190 ? -26.922 -15.708 27.669 1.00 41.41 190 GLY A N 1
ATOM 1440 C CA . GLY A 1 190 ? -27.512 -16.303 28.852 1.00 41.41 190 GLY A CA 1
ATOM 1441 C C . GLY A 1 190 ? -28.279 -17.552 28.438 1.00 41.41 190 GLY A C 1
ATOM 1442 O O . GLY A 1 190 ? -29.238 -17.488 27.669 1.00 41.41 190 GLY A O 1
ATOM 1443 N N . SER A 1 191 ? -27.808 -18.683 28.951 1.00 46.75 191 SER A N 1
ATOM 1444 C CA . SER A 1 191 ? -28.521 -19.948 28.999 1.00 46.75 191 SER A CA 1
ATOM 1445 C C . SER A 1 191 ? -29.956 -19.685 29.460 1.00 46.75 191 SER A C 1
ATOM 1447 O O . SER A 1 191 ? -30.197 -19.354 30.623 1.00 46.75 191 SER A O 1
ATOM 1449 N N . LYS A 1 192 ? -30.917 -19.756 28.534 1.00 43.62 192 LYS A N 1
ATOM 1450 C CA . LYS A 1 192 ? -32.338 -19.722 28.880 1.00 43.62 192 LYS A CA 1
ATOM 1451 C C . LYS A 1 192 ? -32.770 -21.170 29.139 1.00 43.62 192 LYS A C 1
ATOM 1453 O O . LYS A 1 192 ? -32.512 -22.020 28.285 1.00 43.62 192 LYS A O 1
ATOM 1458 N N . PRO A 1 193 ? -33.386 -21.486 30.292 1.00 40.75 193 PRO A N 1
ATOM 1459 C CA . PRO A 1 193 ? -33.648 -22.865 30.677 1.00 40.75 193 PRO A CA 1
ATOM 1460 C C . PRO A 1 193 ? -34.654 -23.515 29.730 1.00 40.75 193 PRO A C 1
ATOM 1462 O O . PRO A 1 193 ? -35.666 -22.908 29.367 1.00 40.75 193 PRO A O 1
ATOM 1465 N N . ALA A 1 194 ? -34.387 -24.773 29.383 1.00 44.75 194 ALA A N 1
ATOM 1466 C CA . ALA A 1 194 ? -35.322 -25.651 28.704 1.00 44.75 194 ALA A CA 1
ATOM 1467 C C . ALA A 1 194 ? -36.655 -25.672 29.465 1.00 44.75 194 ALA A C 1
ATOM 1469 O O . ALA A 1 194 ? -36.747 -26.161 30.590 1.00 44.75 194 ALA A O 1
ATOM 1470 N N . THR A 1 195 ? -37.700 -25.121 28.851 1.00 43.41 195 THR A N 1
ATOM 1471 C CA . THR A 1 195 ? -39.062 -25.234 29.364 1.00 43.41 195 THR A CA 1
ATOM 1472 C C . THR A 1 195 ? -39.571 -26.619 28.986 1.00 43.41 195 THR A C 1
ATOM 1474 O O . THR A 1 195 ? -39.989 -26.875 27.856 1.00 43.41 195 THR A O 1
ATOM 1477 N N . THR A 1 196 ? -39.468 -27.546 29.932 1.00 44.22 196 THR A N 1
ATOM 1478 C CA . THR A 1 196 ? -39.999 -28.904 29.841 1.00 44.22 196 THR A CA 1
ATOM 1479 C C . THR A 1 196 ? -41.514 -28.833 29.653 1.00 44.22 196 THR A C 1
ATOM 1481 O O . THR A 1 196 ? -42.256 -28.469 30.562 1.00 44.22 196 THR A O 1
ATOM 1484 N N . ARG A 1 197 ? -41.987 -29.162 28.449 1.00 42.81 197 ARG A N 1
ATOM 1485 C CA . ARG A 1 197 ? -43.414 -29.297 28.141 1.00 42.81 197 ARG A CA 1
ATOM 1486 C C . ARG A 1 197 ? -43.920 -30.613 28.755 1.00 42.81 197 ARG A C 1
ATOM 1488 O O . ARG A 1 197 ? -43.359 -31.657 28.415 1.00 42.81 197 ARG A O 1
ATOM 1495 N N . PRO A 1 198 ? -44.957 -30.633 29.611 1.00 40.69 198 PRO A N 1
ATOM 1496 C CA . PRO A 1 198 ? -45.509 -31.895 30.076 1.00 40.69 198 PRO A CA 1
ATOM 1497 C C . PRO A 1 198 ? -46.287 -32.565 28.936 1.00 40.69 198 PRO A C 1
ATOM 1499 O O . PRO A 1 198 ? -47.157 -31.959 28.309 1.00 40.69 198 PRO A O 1
ATOM 1502 N N . LYS A 1 199 ? -45.952 -33.829 28.651 1.00 42.25 199 LYS A N 1
ATOM 1503 C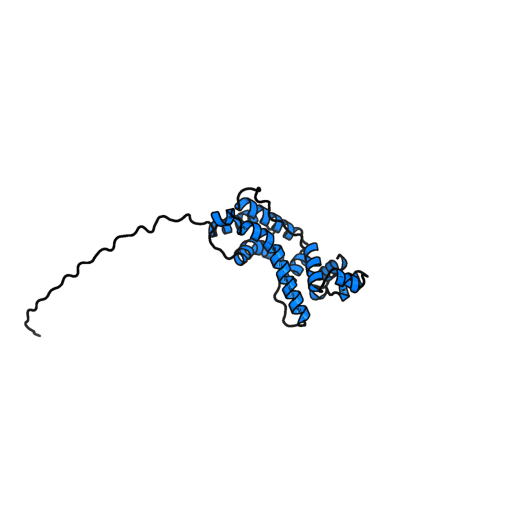 CA . LYS A 1 199 ? -46.778 -34.739 27.850 1.00 42.25 199 LYS A CA 1
ATOM 1504 C C . LYS A 1 199 ? -47.953 -35.192 28.715 1.00 42.25 199 LYS A C 1
ATOM 1506 O O . LYS A 1 199 ? -47.774 -36.028 29.595 1.00 42.25 199 LYS A O 1
ATOM 1511 N N . THR A 1 200 ? -49.144 -34.682 28.437 1.00 40.91 200 THR A N 1
ATOM 1512 C CA . THR A 1 200 ? -50.400 -35.243 28.946 1.00 40.91 200 THR A CA 1
ATOM 1513 C C . THR A 1 2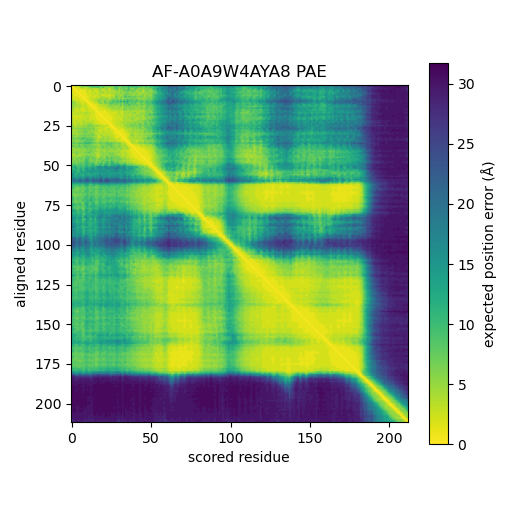00 ? -51.017 -36.159 27.891 1.00 40.91 200 THR A C 1
ATOM 1515 O O . THR A 1 200 ? -51.405 -35.726 26.811 1.00 40.91 200 THR A O 1
ATOM 1518 N N . ALA A 1 201 ? -51.108 -37.440 28.231 1.00 45.00 201 ALA A N 1
ATOM 1519 C CA . ALA A 1 201 ? -52.106 -38.399 27.761 1.00 45.00 201 ALA A CA 1
ATOM 1520 C C . ALA A 1 201 ? -52.449 -39.255 29.002 1.00 45.00 201 ALA A C 1
ATOM 1522 O O . ALA A 1 201 ? -51.533 -39.496 29.794 1.00 45.00 201 ALA A O 1
ATOM 1523 N N . PRO A 1 202 ? -53.709 -39.687 29.226 1.00 48.97 202 PRO A N 1
ATOM 1524 C CA . PRO A 1 202 ? -54.320 -40.680 28.338 1.00 48.97 202 PRO A CA 1
ATOM 1525 C C . PRO A 1 202 ? -55.850 -40.583 28.092 1.00 48.97 202 PRO A C 1
ATOM 1527 O O . PRO A 1 202 ? -56.618 -40.061 28.888 1.00 48.97 202 PRO A O 1
ATOM 1530 N N . SER A 1 203 ? -56.242 -41.162 26.949 1.00 41.09 203 SER A N 1
ATOM 1531 C CA . SER A 1 203 ? -57.440 -41.958 26.598 1.00 41.09 203 SER A CA 1
ATOM 1532 C C . SER A 1 203 ? -58.748 -41.885 27.413 1.00 41.09 203 SER A C 1
ATOM 1534 O O . SER A 1 203 ? -58.754 -42.302 28.566 1.00 41.09 203 SER A O 1
ATOM 1536 N N . ARG A 1 204 ? -59.901 -41.709 26.725 1.00 38.25 204 ARG A N 1
ATOM 1537 C CA . ARG A 1 204 ? -60.883 -42.804 26.466 1.00 38.25 204 ARG A CA 1
ATOM 1538 C C . ARG A 1 204 ? -62.067 -42.423 25.546 1.00 38.25 204 ARG A C 1
ATOM 1540 O O . ARG A 1 204 ? -62.612 -41.333 25.622 1.00 38.25 204 ARG A O 1
ATOM 1547 N N . LYS A 1 205 ? -62.461 -43.412 24.729 1.00 46.34 205 LYS A N 1
ATOM 1548 C CA . LYS A 1 205 ? -63.666 -43.572 23.882 1.00 46.34 205 LYS A CA 1
ATOM 1549 C C . LYS A 1 205 ? -65.010 -43.343 24.598 1.00 46.34 205 LYS A C 1
ATOM 1551 O O . LYS A 1 205 ? -65.168 -43.921 25.667 1.00 46.34 205 LYS A O 1
ATOM 1556 N N . VAL A 1 206 ? -65.990 -42.768 23.879 1.00 43.91 206 VAL A N 1
ATOM 1557 C CA . VAL A 1 206 ? -67.421 -43.184 23.737 1.00 43.91 206 VAL A CA 1
ATOM 1558 C C . VAL A 1 206 ? -67.913 -42.568 22.398 1.00 43.91 206 VAL A C 1
ATOM 1560 O O . VAL A 1 206 ? -67.781 -41.366 22.234 1.00 43.91 206 VAL A O 1
ATOM 1563 N N . ALA A 1 207 ? -68.105 -43.290 21.284 1.00 45.97 207 ALA A N 1
ATOM 1564 C CA . ALA A 1 207 ? -69.233 -44.134 20.841 1.00 45.97 207 ALA A CA 1
ATOM 1565 C C . ALA A 1 207 ? -70.571 -43.396 20.548 1.00 45.97 207 ALA A C 1
ATOM 1567 O O . ALA A 1 207 ? -71.054 -42.657 21.397 1.00 45.97 207 ALA A O 1
ATOM 1568 N N . SER A 1 208 ? -71.182 -43.742 19.392 1.00 43.88 208 SER A N 1
ATOM 1569 C CA . SER A 1 208 ? -72.551 -43.459 18.869 1.00 43.88 208 SER A CA 1
ATOM 1570 C C . SER A 1 208 ? -72.823 -42.049 18.305 1.00 43.88 208 SER A C 1
ATOM 1572 O O . SER A 1 208 ? -72.412 -41.080 18.920 1.00 43.88 208 SER A O 1
ATOM 1574 N N . SER A 1 209 ? -73.536 -41.789 17.199 1.00 44.97 209 SER A N 1
ATOM 1575 C CA . SER A 1 209 ? -74.082 -42.499 16.015 1.00 44.97 209 SER A CA 1
ATOM 1576 C C . SER A 1 209 ? -74.663 -41.395 15.069 1.00 44.97 209 SER A C 1
ATOM 1578 O O . SER A 1 209 ? -74.684 -40.237 15.486 1.00 44.97 209 SER A O 1
ATOM 1580 N N . PRO A 1 210 ? -75.118 -41.690 13.829 1.00 58.53 210 PRO A N 1
ATOM 1581 C CA . PRO A 1 210 ? -75.244 -40.733 12.712 1.00 58.53 210 PRO A CA 1
ATOM 1582 C C . PRO A 1 210 ? -76.684 -40.262 12.398 1.00 58.53 210 PRO A C 1
ATOM 1584 O O . PRO A 1 210 ? -77.631 -40.821 12.944 1.00 58.53 210 PRO A O 1
ATOM 1587 N N . ALA A 1 211 ? -76.804 -39.293 11.471 1.00 42.84 211 ALA A N 1
ATOM 1588 C CA . ALA A 1 211 ? -77.896 -38.989 10.506 1.00 42.84 211 ALA A CA 1
ATOM 1589 C C . ALA A 1 211 ? -77.886 -37.461 10.241 1.00 42.84 211 ALA A C 1
ATOM 1591 O O . ALA A 1 211 ? -77.708 -36.702 11.187 1.00 42.84 211 ALA A O 1
ATOM 1592 N N . THR A 1 212 ? -78.028 -36.893 9.042 1.00 54.09 212 THR A N 1
ATOM 1593 C CA . THR A 1 212 ? -78.573 -37.314 7.739 1.00 54.09 212 THR A CA 1
ATOM 1594 C C . THR A 1 212 ? -77.800 -36.581 6.645 1.00 54.09 212 THR A C 1
ATOM 1596 O O . THR A 1 212 ? -77.389 -35.430 6.920 1.00 54.09 212 THR A O 1
#

Foldseek 3Di:
DVQLLVQCLPPFLVSQALVSSCVRVVPDSVVVCVQAVHSLSVNLVSLCVLQPFQAQDPPVQDALLSRQLVSLQVVLVSLVPHDLSSLVRLVVLLDPDDPPDDPRVNVSSVVNNVSSVCRNLVNVCCSCVDPNVVVFFDDDDSVVVCCQLCVVSSVCSNVVVDRQDSVNNSVSSVVSSVVTTPPPPDPPPPPDDPPDDDDDDDDDDDDDDDDD